Protein AF-A0A915USI4-F1 (afdb_monomer)

Structure (mmCIF, N/CA/C/O backbone):
data_AF-A0A915USI4-F1
#
_entry.id   AF-A0A915USI4-F1
#
loop_
_atom_site.group_PDB
_atom_site.id
_atom_site.type_symbol
_atom_site.label_atom_id
_atom_site.label_alt_id
_atom_site.label_comp_id
_atom_site.label_asym_id
_atom_site.label_entity_id
_atom_site.label_seq_id
_atom_site.pdbx_PDB_ins_code
_atom_site.Cartn_x
_atom_site.Cartn_y
_atom_site.Cartn_z
_atom_site.occupancy
_atom_site.B_iso_or_equiv
_atom_site.auth_seq_id
_atom_site.auth_comp_id
_atom_site.auth_asym_id
_atom_site.auth_atom_id
_atom_site.pdbx_PDB_model_num
ATOM 1 N N . MET A 1 1 ? -15.395 -17.301 7.352 1.00 35.59 1 MET A N 1
ATOM 2 C CA . MET A 1 1 ? -14.531 -17.440 8.546 1.00 35.59 1 MET A CA 1
ATOM 3 C C . MET A 1 1 ? -13.101 -17.282 8.065 1.00 35.59 1 MET A C 1
ATOM 5 O O . MET A 1 1 ? -12.656 -18.116 7.294 1.00 35.59 1 MET A O 1
ATOM 9 N N . ASN A 1 2 ? -12.427 -16.182 8.405 1.00 44.00 2 ASN A N 1
ATOM 10 C CA . ASN A 1 2 ? -11.073 -15.911 7.909 1.00 44.00 2 ASN A CA 1
ATOM 11 C C . ASN A 1 2 ? -10.113 -16.923 8.537 1.00 44.00 2 ASN A C 1
ATOM 13 O O . ASN A 1 2 ? -10.050 -16.977 9.766 1.00 44.00 2 ASN A O 1
ATOM 17 N N . GLY A 1 3 ? -9.411 -17.709 7.714 1.00 51.59 3 GLY A N 1
ATOM 18 C CA . GLY A 1 3 ? -8.396 -18.659 8.168 1.00 51.59 3 GLY A CA 1
ATOM 19 C C . GLY A 1 3 ? -7.475 -17.980 9.174 1.00 51.59 3 GLY A C 1
ATOM 20 O O . GLY A 1 3 ? -6.805 -16.999 8.853 1.00 51.59 3 GLY A O 1
ATOM 21 N N . ALA A 1 4 ? -7.545 -18.418 10.429 1.00 57.31 4 ALA A N 1
ATOM 22 C CA . ALA A 1 4 ? -6.788 -17.806 11.504 1.00 57.31 4 ALA A CA 1
ATOM 23 C C . ALA A 1 4 ? -5.298 -17.983 11.189 1.00 57.31 4 ALA A C 1
ATOM 25 O O . ALA A 1 4 ? -4.829 -19.110 11.052 1.00 57.31 4 ALA A O 1
ATOM 26 N N . GLY A 1 5 ? -4.574 -16.872 11.028 1.00 71.06 5 GLY A N 1
ATOM 27 C CA . GLY A 1 5 ? -3.122 -16.897 10.876 1.00 71.06 5 GLY A CA 1
ATOM 28 C C . GLY A 1 5 ? -2.438 -17.616 12.045 1.00 71.06 5 GLY A C 1
ATOM 29 O O . GLY A 1 5 ? -3.046 -17.886 13.083 1.00 71.06 5 GLY A O 1
ATOM 30 N N . TYR A 1 6 ? -1.153 -17.912 11.902 1.00 85.00 6 TYR A N 1
ATOM 31 C CA . TYR A 1 6 ? -0.381 -18.571 12.952 1.00 85.00 6 TYR A CA 1
ATOM 32 C C . TYR A 1 6 ? -0.158 -17.612 14.119 1.00 85.00 6 TYR A C 1
ATOM 34 O O . TYR A 1 6 ? 0.183 -16.451 13.911 1.00 85.00 6 TYR A O 1
ATOM 42 N N . VAL A 1 7 ? -0.328 -18.073 15.358 1.00 87.75 7 VAL A N 1
ATOM 43 C CA . VAL A 1 7 ? 0.030 -17.255 16.523 1.00 87.75 7 VAL A CA 1
ATOM 44 C C . VAL A 1 7 ? 1.550 -17.226 16.645 1.00 87.75 7 VAL A C 1
ATOM 46 O O . VAL A 1 7 ? 2.176 -18.273 16.786 1.00 87.75 7 VAL A O 1
ATOM 49 N N . VAL A 1 8 ? 2.135 -16.031 16.616 1.00 90.56 8 VAL A N 1
ATOM 50 C CA . VAL A 1 8 ? 3.583 -15.823 16.728 1.00 90.56 8 VAL A CA 1
ATOM 51 C C . VAL A 1 8 ? 3.862 -15.007 17.979 1.00 90.56 8 VAL A C 1
ATOM 53 O O . VAL A 1 8 ? 3.416 -13.868 18.103 1.00 90.56 8 VAL A O 1
ATOM 56 N N . ALA A 1 9 ? 4.591 -15.603 18.923 1.00 89.38 9 ALA A N 1
ATOM 57 C CA . ALA A 1 9 ? 4.992 -14.918 20.148 1.00 89.38 9 ALA A CA 1
ATOM 58 C C . ALA A 1 9 ? 6.207 -14.009 19.919 1.00 89.38 9 ALA A C 1
ATOM 60 O O . ALA A 1 9 ? 6.246 -12.896 20.436 1.00 89.38 9 ALA A O 1
ATOM 61 N N . GLN A 1 10 ? 7.190 -14.486 19.149 1.00 93.62 10 GLN A N 1
ATOM 62 C CA . GLN A 1 10 ? 8.441 -13.781 18.880 1.00 93.62 10 GLN A CA 1
ATOM 63 C C . GLN A 1 10 ? 8.957 -14.090 17.473 1.00 93.62 10 GLN A C 1
ATOM 65 O O . GLN A 1 10 ? 8.699 -15.164 16.930 1.00 93.62 10 GLN A O 1
ATOM 70 N N . VAL A 1 11 ? 9.718 -13.152 16.917 1.00 92.38 11 VAL A N 1
ATOM 71 C CA . VAL A 1 11 ? 10.514 -13.300 15.693 1.00 92.38 11 VAL A CA 1
ATOM 72 C C . VAL A 1 11 ? 11.986 -13.067 16.018 1.00 92.38 11 VAL A C 1
ATOM 74 O O . VAL A 1 11 ? 12.307 -12.260 16.889 1.00 92.38 11 VAL A O 1
ATOM 77 N N . GLY A 1 12 ? 12.895 -13.769 15.346 1.00 93.81 12 GLY A N 1
ATOM 78 C CA . GLY A 1 12 ? 14.326 -13.497 15.484 1.00 93.81 12 GLY A CA 1
ATOM 79 C C . GLY A 1 12 ? 14.686 -12.174 14.809 1.00 93.81 12 GLY A C 1
ATOM 80 O O . GLY A 1 12 ? 14.300 -11.946 13.668 1.00 93.81 12 GLY A O 1
ATOM 81 N N . CYS A 1 13 ? 15.423 -11.303 15.498 1.00 93.44 13 CYS A N 1
ATOM 82 C CA . CYS A 1 13 ? 15.997 -10.110 14.881 1.00 93.44 13 CYS A CA 1
ATOM 83 C C . CYS A 1 13 ? 17.009 -10.518 13.806 1.00 93.44 13 CYS A C 1
ATOM 85 O O . CYS A 1 13 ? 17.962 -11.235 14.111 1.00 93.44 13 CYS A O 1
ATOM 87 N N . ALA A 1 14 ? 16.843 -10.011 12.587 1.00 92.19 14 ALA A N 1
ATOM 88 C CA . ALA A 1 14 ? 17.725 -10.301 11.460 1.00 92.19 14 ALA A CA 1
ATOM 89 C C . ALA A 1 14 ? 19.187 -9.885 11.704 1.00 92.19 14 ALA A C 1
ATOM 91 O O . ALA A 1 14 ? 20.100 -10.507 11.173 1.00 92.19 14 ALA A O 1
ATOM 92 N N . VAL A 1 15 ? 19.416 -8.875 12.551 1.00 91.69 15 VAL A N 1
ATOM 93 C CA . VAL A 1 15 ? 20.759 -8.348 12.836 1.00 91.69 15 VAL A CA 1
ATOM 94 C C . VAL A 1 15 ? 21.471 -9.115 13.955 1.00 91.69 15 VAL A C 1
ATOM 96 O O . VAL A 1 15 ? 22.650 -9.423 13.835 1.00 91.69 15 VAL A O 1
ATOM 99 N N . CYS A 1 16 ? 20.794 -9.399 15.076 1.00 93.00 16 CYS A N 1
ATOM 100 C CA . CYS A 1 16 ? 21.448 -9.947 16.278 1.00 93.00 16 CYS A CA 1
ATOM 101 C C . CYS A 1 16 ? 20.885 -11.288 16.774 1.00 93.00 16 CYS A C 1
ATOM 103 O O . CYS A 1 16 ? 21.317 -11.782 17.818 1.00 93.00 16 CYS A O 1
ATOM 105 N N . GLY A 1 17 ? 19.884 -11.848 16.090 1.00 93.75 17 GLY A N 1
ATOM 106 C CA . GLY A 1 17 ? 19.250 -13.128 16.421 1.00 93.75 17 GLY A CA 1
ATOM 107 C C . GLY A 1 17 ? 18.362 -13.128 17.672 1.00 93.75 17 GLY A C 1
ATOM 108 O O . GLY A 1 17 ? 17.763 -14.150 17.992 1.00 93.75 17 GLY A O 1
ATOM 109 N N . ALA A 1 18 ? 18.246 -12.012 18.400 1.00 94.19 18 ALA A N 1
ATOM 110 C CA . ALA A 1 18 ? 17.426 -11.947 19.610 1.00 94.19 18 ALA A CA 1
ATOM 111 C C . ALA A 1 18 ? 15.925 -12.067 19.294 1.00 94.19 18 ALA A C 1
ATOM 113 O O . ALA A 1 18 ? 15.443 -11.455 18.340 1.00 94.19 18 ALA A O 1
ATOM 114 N N . GLY A 1 19 ? 15.178 -12.791 20.132 1.00 95.38 19 GLY A N 1
ATOM 115 C CA . GLY A 1 19 ? 13.718 -12.859 20.046 1.00 95.38 19 GLY A CA 1
ATOM 116 C C . GLY A 1 19 ? 13.078 -11.495 20.319 1.00 95.38 19 GLY A C 1
ATOM 117 O O . GLY A 1 19 ? 13.288 -10.902 21.377 1.00 95.38 19 GLY A O 1
ATOM 118 N N . CYS A 1 20 ? 12.314 -10.989 19.356 1.00 93.75 20 CYS A N 1
ATOM 119 C CA . CYS A 1 20 ? 11.625 -9.700 19.394 1.00 93.75 20 CYS A CA 1
ATOM 120 C C . CYS A 1 20 ? 10.118 -9.896 19.216 1.00 93.75 20 CYS A C 1
ATOM 122 O O . CYS A 1 20 ? 9.687 -10.824 18.534 1.00 93.75 20 CYS A O 1
ATOM 124 N N . ASP A 1 21 ? 9.306 -8.999 19.778 1.00 92.75 21 ASP A N 1
ATOM 125 C CA . ASP A 1 21 ? 7.892 -8.922 19.394 1.00 92.75 21 ASP A CA 1
ATOM 126 C C . ASP A 1 21 ? 7.821 -8.448 17.925 1.00 92.75 21 ASP A C 1
ATOM 128 O O . ASP A 1 21 ? 8.438 -7.431 17.593 1.00 92.75 21 ASP A O 1
ATOM 132 N N . PRO A 1 22 ? 7.106 -9.150 17.026 1.00 90.88 22 PRO A N 1
ATOM 133 C CA . PRO A 1 22 ? 7.032 -8.790 15.604 1.00 90.88 22 PRO A CA 1
ATOM 134 C C . PRO A 1 22 ? 6.446 -7.397 15.339 1.00 90.88 22 PRO A C 1
ATOM 136 O O . PRO A 1 22 ? 6.677 -6.813 14.284 1.00 90.88 22 PRO A O 1
ATOM 139 N N . LEU A 1 23 ? 5.685 -6.843 16.285 1.00 91.69 23 LEU A N 1
ATOM 140 C CA . LEU A 1 23 ? 5.138 -5.491 16.189 1.00 91.69 23 LEU A CA 1
ATOM 141 C C . LEU A 1 23 ? 6.058 -4.439 16.823 1.00 91.69 23 LEU A C 1
ATOM 143 O O . LEU A 1 23 ? 5.749 -3.253 16.795 1.00 91.69 23 LEU A O 1
ATOM 147 N N . GLN A 1 24 ? 7.206 -4.828 17.372 1.00 89.44 24 GLN A N 1
ATOM 148 C CA . GLN A 1 24 ? 8.160 -3.883 17.934 1.00 89.44 24 GLN A CA 1
ATOM 149 C C . GLN A 1 24 ? 8.917 -3.159 16.819 1.00 89.44 24 GLN A C 1
ATOM 151 O O . GLN A 1 24 ? 9.458 -3.800 15.923 1.00 89.44 24 GLN A O 1
ATOM 156 N N . GLU A 1 25 ? 8.967 -1.828 16.868 1.00 86.19 25 GLU A N 1
ATOM 157 C CA . GLU A 1 25 ? 9.672 -1.004 15.870 1.00 86.19 25 GLU A CA 1
ATOM 158 C C . GLU A 1 25 ? 11.184 -1.281 15.861 1.00 86.19 25 GLU A C 1
ATOM 160 O O . GLU A 1 25 ? 11.805 -1.347 14.809 1.00 86.19 25 GLU A O 1
ATOM 165 N N . ARG A 1 26 ? 11.774 -1.482 17.045 1.00 89.44 26 ARG A N 1
ATOM 166 C CA . ARG A 1 26 ? 13.213 -1.691 17.231 1.00 89.44 26 ARG A CA 1
ATOM 167 C C . ARG A 1 26 ? 13.478 -2.853 18.170 1.00 89.44 26 ARG A C 1
ATOM 169 O O . ARG A 1 26 ? 12.846 -2.951 19.220 1.00 89.44 26 ARG A O 1
ATOM 176 N N . CYS A 1 27 ? 14.463 -3.679 17.846 1.00 91.56 27 CYS A N 1
ATOM 177 C CA . CYS A 1 27 ? 14.939 -4.752 18.703 1.00 91.56 27 CYS A CA 1
ATOM 178 C C . CYS A 1 27 ? 15.343 -4.207 20.082 1.00 91.56 27 CYS A C 1
ATOM 180 O O . CYS A 1 27 ? 16.105 -3.242 20.190 1.00 91.56 27 CYS A O 1
ATOM 182 N N . ALA A 1 28 ? 14.885 -4.854 21.157 1.00 92.62 28 ALA A N 1
ATOM 183 C CA . ALA A 1 28 ? 15.228 -4.449 22.519 1.00 92.62 28 ALA A CA 1
ATOM 184 C C . ALA A 1 28 ? 16.747 -4.480 22.788 1.00 92.62 28 ALA A C 1
ATOM 186 O O . ALA A 1 28 ? 17.238 -3.628 23.535 1.00 92.62 28 ALA A O 1
ATOM 187 N N . ARG A 1 29 ? 17.469 -5.413 22.144 1.00 93.75 29 ARG A N 1
ATOM 188 C CA . ARG A 1 29 ? 18.910 -5.655 22.311 1.00 93.75 29 ARG A CA 1
ATOM 189 C C . ARG A 1 29 ? 19.779 -4.738 21.446 1.00 93.75 29 ARG A C 1
ATOM 191 O O . ARG A 1 29 ? 20.585 -4.006 22.001 1.00 93.75 29 ARG A O 1
ATOM 198 N N . CYS A 1 30 ? 19.624 -4.764 20.118 1.00 92.06 30 CYS A N 1
ATOM 199 C CA . CYS A 1 30 ? 20.501 -4.019 19.197 1.00 92.06 30 CYS A CA 1
ATOM 200 C C . CYS A 1 30 ? 19.919 -2.689 18.691 1.00 92.06 30 CYS A C 1
ATOM 202 O O . CYS A 1 30 ? 20.613 -1.966 17.994 1.00 92.06 30 CYS A O 1
ATOM 204 N N . LYS A 1 31 ? 18.668 -2.347 19.037 1.00 92.56 31 LYS A N 1
ATOM 205 C CA . LYS A 1 31 ? 17.969 -1.103 18.639 1.00 92.56 31 LYS A CA 1
ATOM 206 C C . LYS A 1 31 ? 17.727 -0.907 17.132 1.00 92.56 31 LYS A C 1
ATOM 208 O O . LYS A 1 31 ? 17.153 0.120 16.762 1.00 92.56 31 LYS A O 1
ATOM 213 N N . ASN A 1 32 ? 18.078 -1.896 16.318 1.00 89.06 32 ASN A N 1
ATOM 214 C CA . ASN A 1 32 ? 17.809 -1.972 14.882 1.00 89.06 32 ASN A CA 1
ATOM 215 C C . ASN A 1 32 ? 16.410 -2.528 14.586 1.00 89.06 32 ASN A C 1
ATOM 217 O O . ASN A 1 32 ? 15.788 -3.117 15.476 1.00 89.06 32 ASN A O 1
ATOM 221 N N . ASP A 1 33 ? 15.906 -2.350 13.362 1.00 88.81 33 ASP A N 1
ATOM 222 C CA . ASP A 1 33 ? 14.637 -2.969 12.950 1.00 88.81 33 ASP A CA 1
ATOM 223 C C . ASP A 1 33 ? 14.802 -4.502 12.972 1.00 88.81 33 ASP A C 1
ATOM 225 O O . ASP A 1 33 ? 15.747 -5.029 12.380 1.00 88.81 33 ASP A O 1
ATOM 229 N N . PRO A 1 34 ? 13.924 -5.259 13.660 1.00 90.31 34 PRO A N 1
ATOM 230 C CA . PRO A 1 34 ? 13.954 -6.718 13.629 1.00 90.31 34 PRO A CA 1
ATOM 231 C C . PRO A 1 34 ? 13.967 -7.331 12.222 1.00 90.31 34 PRO A C 1
ATOM 233 O O . PRO A 1 34 ? 14.485 -8.435 12.075 1.00 90.31 34 PRO A O 1
ATOM 236 N N . PHE A 1 35 ? 13.432 -6.632 11.216 1.00 89.62 35 PHE A N 1
ATOM 237 C CA . PHE A 1 35 ? 13.369 -7.083 9.822 1.00 89.62 35 PHE A CA 1
ATOM 238 C C . PHE A 1 35 ? 14.387 -6.391 8.904 1.00 89.62 35 PHE A C 1
ATOM 240 O O . PHE A 1 35 ? 14.282 -6.500 7.681 1.00 89.62 35 PHE A O 1
ATOM 247 N N . GLU A 1 36 ? 15.371 -5.685 9.468 1.00 87.19 36 GLU A N 1
ATOM 248 C CA . GLU A 1 36 ? 16.406 -5.003 8.689 1.00 87.19 36 GLU A CA 1
ATOM 249 C C . GLU A 1 36 ? 17.123 -5.981 7.745 1.00 87.19 36 GLU A C 1
ATOM 251 O O . GLU A 1 36 ? 17.553 -7.059 8.154 1.00 87.19 36 GLU A O 1
ATOM 256 N N . GLY A 1 37 ? 17.201 -5.624 6.462 1.00 83.44 37 GLY A N 1
ATOM 257 C CA . GLY A 1 37 ? 17.803 -6.460 5.418 1.00 83.44 37 GLY A CA 1
ATOM 258 C C . GLY A 1 37 ? 16.954 -7.650 4.948 1.00 83.44 37 GLY A C 1
ATOM 259 O O . GLY A 1 37 ? 17.301 -8.267 3.947 1.00 83.44 37 GLY A O 1
ATOM 260 N N . VAL A 1 38 ? 15.832 -7.964 5.607 1.00 85.94 38 VAL A N 1
ATOM 261 C CA . VAL A 1 38 ? 14.904 -9.027 5.168 1.00 85.94 38 VAL A CA 1
ATOM 262 C C . VAL A 1 38 ? 13.927 -8.505 4.115 1.00 85.94 38 VAL A C 1
ATOM 264 O O . VAL A 1 38 ? 13.552 -9.227 3.190 1.00 85.94 38 VAL A O 1
ATOM 267 N N . GLY A 1 39 ? 13.492 -7.255 4.258 1.00 84.44 39 GLY A N 1
ATOM 268 C CA . GLY A 1 39 ? 12.509 -6.653 3.371 1.00 84.44 39 GLY A CA 1
ATOM 269 C C . GLY A 1 39 ? 12.031 -5.284 3.841 1.00 84.44 39 GLY A C 1
ATOM 270 O O . GLY A 1 39 ? 12.498 -4.766 4.856 1.00 84.44 39 GLY A O 1
ATOM 271 N N . ALA A 1 40 ? 11.085 -4.698 3.108 1.00 87.56 40 ALA A N 1
ATOM 272 C CA . ALA A 1 40 ? 10.490 -3.418 3.473 1.00 87.56 40 ALA A CA 1
ATOM 273 C C . ALA A 1 40 ? 9.382 -3.621 4.511 1.00 87.56 40 ALA A C 1
ATOM 275 O O . ALA A 1 40 ? 8.466 -4.425 4.324 1.00 87.56 40 ALA A O 1
ATOM 276 N N . ARG A 1 41 ? 9.438 -2.873 5.610 1.00 88.38 41 ARG A N 1
ATOM 277 C CA . ARG A 1 41 ? 8.442 -2.934 6.679 1.00 88.38 41 ARG A CA 1
ATOM 278 C C . ARG A 1 41 ? 7.568 -1.686 6.684 1.00 88.38 41 ARG A C 1
ATOM 280 O O . ARG A 1 41 ? 8.060 -0.563 6.678 1.00 88.38 41 ARG A O 1
ATOM 287 N N . MET A 1 42 ? 6.258 -1.891 6.778 1.00 88.19 42 MET A N 1
ATOM 288 C CA . MET A 1 42 ? 5.264 -0.839 6.958 1.00 88.19 42 MET A CA 1
ATOM 289 C C . MET A 1 42 ? 4.507 -1.064 8.263 1.00 88.19 42 MET A C 1
ATOM 291 O O . MET A 1 42 ? 3.799 -2.058 8.439 1.00 88.19 42 MET A O 1
ATOM 295 N N . GLY A 1 43 ? 4.641 -0.111 9.179 1.00 85.44 43 GLY A N 1
ATOM 296 C CA . GLY A 1 43 ? 4.022 -0.169 10.497 1.00 85.44 43 GLY A CA 1
ATOM 297 C C . GLY A 1 43 ? 4.704 -1.131 11.492 1.00 85.44 43 GLY A C 1
ATOM 298 O O . GLY A 1 43 ? 5.731 -1.747 11.197 1.00 85.44 43 GLY A O 1
ATOM 299 N N . PRO A 1 44 ? 4.141 -1.265 12.704 1.00 88.44 44 PRO A N 1
ATOM 300 C CA . PRO A 1 44 ? 2.967 -0.533 13.172 1.00 88.44 44 PRO A CA 1
ATOM 301 C C . PRO A 1 44 ? 3.290 0.939 13.435 1.00 88.44 44 PRO A C 1
ATOM 303 O O . PRO A 1 44 ? 4.452 1.340 13.479 1.00 88.44 44 PRO A O 1
ATOM 306 N N . LEU A 1 45 ? 2.254 1.758 13.612 1.00 85.69 45 LEU A N 1
ATOM 307 C CA . LEU A 1 45 ? 2.429 3.119 14.121 1.00 85.69 45 LEU A CA 1
ATOM 308 C C . LEU A 1 45 ? 3.215 3.095 15.434 1.00 85.69 45 LEU A C 1
ATOM 310 O O . LEU A 1 45 ? 2.841 2.387 16.373 1.00 85.69 45 LEU A O 1
ATOM 314 N N . SER A 1 46 ? 4.244 3.936 15.532 1.00 85.06 46 SER A N 1
ATOM 315 C CA . SER A 1 46 ? 4.921 4.137 16.810 1.00 85.06 46 SER A CA 1
ATOM 316 C C . SER A 1 46 ? 3.945 4.728 17.830 1.00 85.06 46 SER A C 1
ATOM 318 O O . SER A 1 46 ? 3.033 5.482 17.477 1.00 85.06 46 SER A O 1
ATOM 320 N N . GLY A 1 47 ? 4.140 4.438 19.120 1.00 84.88 47 GLY A N 1
ATOM 321 C CA . GLY A 1 47 ? 3.250 4.944 20.175 1.00 84.88 47 GLY A CA 1
ATOM 322 C C . GLY A 1 47 ? 3.108 6.472 20.155 1.00 84.88 47 GLY A C 1
ATOM 323 O O . GLY A 1 47 ? 2.015 6.998 20.348 1.00 84.88 47 GLY A O 1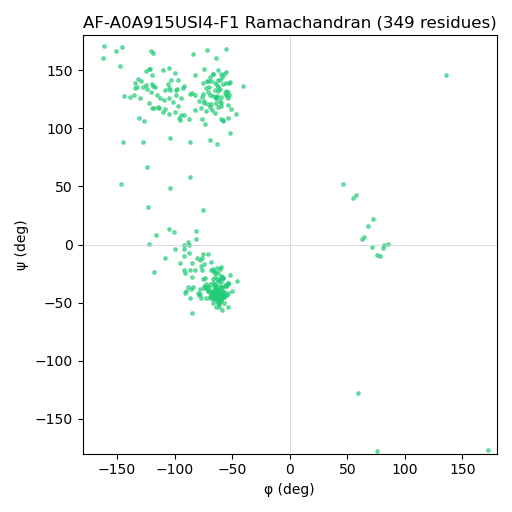
ATOM 324 N N . ARG A 1 48 ? 4.191 7.190 19.818 1.00 84.69 48 ARG A N 1
ATOM 325 C CA . ARG A 1 48 ? 4.181 8.652 19.642 1.00 84.69 48 ARG A CA 1
ATOM 326 C C . ARG A 1 48 ? 3.314 9.081 18.458 1.00 84.69 48 ARG A C 1
ATOM 328 O O . ARG A 1 48 ? 2.502 9.989 18.605 1.00 84.69 48 ARG A O 1
ATOM 335 N N . GLN A 1 49 ? 3.460 8.432 17.301 1.00 83.69 49 GLN A N 1
ATOM 336 C CA . GLN A 1 49 ? 2.646 8.731 16.119 1.00 83.69 49 GLN A CA 1
ATOM 337 C C . GLN A 1 49 ? 1.174 8.377 16.340 1.00 83.69 49 GLN A C 1
ATOM 339 O O . GLN A 1 49 ? 0.309 9.143 15.918 1.00 83.69 49 GLN A O 1
ATOM 344 N N . PHE A 1 50 ? 0.885 7.263 17.019 1.00 88.12 50 PHE A N 1
ATOM 345 C CA . PHE A 1 50 ? -0.472 6.877 17.396 1.00 88.12 50 PHE A CA 1
ATOM 346 C C . PHE A 1 50 ? -1.106 7.924 18.313 1.00 88.12 50 PHE A C 1
ATOM 348 O O . PHE A 1 50 ? -2.158 8.453 17.972 1.00 88.12 50 PHE A O 1
ATOM 355 N N . LEU A 1 51 ? -0.451 8.283 19.424 1.00 87.94 51 LEU A N 1
ATOM 356 C CA . LEU A 1 51 ? -0.963 9.285 20.364 1.00 87.94 51 LEU A CA 1
ATOM 357 C C . LEU A 1 51 ? -1.162 10.646 19.697 1.00 87.94 51 LEU A C 1
ATOM 359 O O . LEU A 1 51 ? -2.194 11.273 19.908 1.00 87.94 51 LEU A O 1
ATOM 363 N N . ARG A 1 52 ? -0.225 11.072 18.844 1.00 84.94 52 ARG A N 1
ATOM 364 C CA . ARG A 1 52 ? -0.363 12.300 18.053 1.00 84.94 52 ARG A CA 1
ATOM 365 C C . ARG A 1 52 ? -1.606 12.238 17.163 1.00 84.94 52 ARG A C 1
ATOM 367 O O . ARG A 1 52 ? -2.474 13.094 17.259 1.00 84.94 52 ARG A O 1
ATOM 374 N N . ASN A 1 53 ? -1.713 11.221 16.312 1.00 82.12 53 ASN A N 1
ATOM 375 C CA . ASN A 1 53 ? -2.791 11.115 15.327 1.00 82.12 53 ASN A CA 1
ATOM 376 C C . ASN A 1 53 ? -4.166 10.882 15.958 1.00 82.12 53 ASN A C 1
ATOM 378 O O . ASN A 1 53 ? -5.164 11.463 15.537 1.00 82.12 53 ASN A O 1
ATOM 382 N N . PHE A 1 54 ? -4.231 10.011 16.957 1.00 87.19 54 PHE A N 1
ATOM 383 C CA . PHE A 1 54 ? -5.462 9.687 17.662 1.00 87.19 54 PHE A CA 1
ATOM 384 C C . PHE A 1 54 ? -5.890 10.844 18.572 1.00 87.19 54 PHE A C 1
ATOM 386 O O . PHE A 1 54 ? -7.041 11.271 18.523 1.00 87.19 54 PHE A O 1
ATOM 393 N N . GLY A 1 55 ? -4.944 11.404 19.332 1.00 86.19 55 GLY A N 1
ATOM 394 C CA . GLY A 1 55 ? -5.166 12.531 20.232 1.00 86.19 55 GLY A CA 1
ATOM 395 C C . GLY A 1 55 ? -5.628 13.787 19.503 1.00 86.19 55 GLY A C 1
ATOM 396 O O . GLY A 1 55 ? -6.631 14.364 19.905 1.00 86.19 55 GLY A O 1
ATOM 397 N N . TRP A 1 56 ? -4.988 14.170 18.390 1.00 82.12 56 TRP A N 1
ATOM 398 C CA . TRP A 1 56 ? -5.425 15.339 17.613 1.00 82.12 56 TRP A CA 1
ATOM 399 C C . TRP A 1 56 ? -6.821 15.167 17.026 1.00 82.12 56 TRP A C 1
ATOM 401 O O . TRP A 1 56 ? -7.626 16.092 17.089 1.00 82.12 56 TRP A O 1
ATOM 411 N N . ARG A 1 57 ? -7.155 13.977 16.513 1.00 82.62 57 ARG A N 1
ATOM 412 C CA . ARG A 1 57 ? -8.510 13.719 16.007 1.00 82.62 57 ARG A CA 1
ATOM 413 C C . ARG A 1 57 ? -9.560 13.811 17.109 1.00 82.62 57 ARG A C 1
ATOM 415 O O . ARG A 1 57 ? -10.614 14.391 16.874 1.00 82.62 57 ARG A O 1
ATOM 422 N N . LEU A 1 58 ? -9.263 13.318 18.312 1.00 85.50 58 LEU A N 1
ATOM 423 C CA . LEU A 1 58 ? -10.143 13.506 19.467 1.00 85.50 58 LEU A CA 1
ATOM 424 C C . LEU A 1 58 ? -10.231 14.971 19.898 1.00 85.50 58 LEU A C 1
ATOM 426 O O . LEU A 1 58 ? -11.325 15.446 20.178 1.00 85.50 58 LEU A O 1
ATOM 430 N N . LEU A 1 59 ? -9.116 15.698 19.911 1.00 83.94 59 LEU A N 1
ATOM 431 C CA . LEU A 1 59 ? -9.082 17.111 20.282 1.00 83.94 59 LEU A CA 1
ATOM 432 C C . LEU A 1 59 ? -9.855 17.987 19.291 1.00 83.94 59 LEU A C 1
ATOM 434 O O . LEU A 1 59 ? -10.404 18.997 19.701 1.00 83.94 59 LEU A O 1
ATOM 438 N N . ILE A 1 60 ? -9.960 17.594 18.021 1.00 78.00 60 ILE A N 1
ATOM 439 C CA . ILE A 1 60 ? -10.828 18.255 17.033 1.00 78.00 60 ILE A CA 1
ATOM 440 C C . ILE A 1 60 ? -12.290 17.814 17.207 1.00 78.00 60 ILE A C 1
ATOM 442 O O . ILE A 1 60 ? -13.203 18.639 17.171 1.00 78.00 60 ILE A O 1
ATOM 446 N N . ALA A 1 61 ? -12.533 16.515 17.409 1.00 78.50 61 ALA A N 1
ATOM 447 C CA . ALA A 1 61 ? -13.882 15.961 17.482 1.00 78.50 61 ALA A CA 1
ATOM 448 C C . ALA A 1 61 ? -14.634 16.359 18.762 1.00 78.50 61 ALA A C 1
ATOM 450 O O . ALA A 1 61 ? -15.825 16.653 18.700 1.00 78.50 61 ALA A O 1
ATOM 451 N N . LEU A 1 62 ? -13.965 16.380 19.918 1.00 82.00 62 LEU A N 1
ATOM 452 C CA . LEU A 1 62 ? -14.597 16.629 21.216 1.00 82.00 62 LEU A CA 1
ATOM 453 C C . LEU A 1 62 ? -15.151 18.055 21.360 1.00 82.00 62 LEU A C 1
ATOM 455 O O . LEU A 1 62 ? -16.286 18.167 21.806 1.00 82.00 62 LEU A O 1
ATOM 459 N N . PRO A 1 63 ? -14.455 19.138 20.963 1.00 80.44 63 PRO A N 1
ATOM 460 C CA . PRO A 1 63 ? -15.028 20.481 20.962 1.00 80.44 63 PRO A CA 1
ATOM 461 C C . PRO A 1 63 ? -16.151 20.642 19.946 1.00 80.44 63 PRO A C 1
ATOM 463 O O . PRO A 1 63 ? -17.090 21.376 20.218 1.00 80.44 63 PRO A O 1
ATOM 466 N N . PHE A 1 64 ? -16.091 19.958 18.798 1.00 76.06 64 PHE A N 1
ATOM 467 C CA . PHE A 1 64 ? -17.180 19.981 17.820 1.00 76.06 64 PHE A CA 1
ATOM 468 C C . PHE A 1 64 ? -18.440 19.300 18.370 1.00 76.06 64 PHE A C 1
ATOM 470 O O . PHE A 1 64 ? -19.527 19.867 18.313 1.00 76.06 64 PHE A O 1
ATOM 477 N N . LEU A 1 65 ? -18.286 18.116 18.970 1.00 79.62 65 LEU A N 1
ATOM 478 C CA . LEU A 1 65 ? -19.356 17.420 19.686 1.00 79.62 65 LEU A CA 1
ATOM 479 C C . LEU A 1 65 ? -19.857 18.252 20.869 1.00 79.62 65 LEU A C 1
ATOM 481 O O . LEU A 1 65 ? -21.058 18.409 21.045 1.00 79.62 65 LEU A O 1
ATOM 485 N N . GLY A 1 66 ? -18.938 18.832 21.639 1.00 80.06 66 GLY A N 1
ATOM 486 C CA . GLY A 1 66 ? -19.233 19.774 22.707 1.00 80.06 66 GLY A CA 1
ATOM 487 C C . GLY A 1 66 ? -20.086 20.920 22.185 1.00 80.06 66 GLY A C 1
ATOM 488 O O . GLY A 1 66 ? -21.181 21.109 22.666 1.00 80.06 66 GLY A O 1
ATOM 489 N N . TRP A 1 67 ? -19.677 21.620 21.133 1.00 78.50 67 TRP A N 1
ATOM 490 C CA . TRP A 1 67 ? -20.464 22.693 20.523 1.00 78.50 67 TRP A CA 1
ATOM 491 C C . TRP A 1 67 ? -21.846 22.236 20.029 1.00 78.50 67 TRP A C 1
ATOM 493 O O . TRP A 1 67 ? -22.812 22.983 20.171 1.00 78.50 67 TRP A O 1
ATOM 503 N N . LEU A 1 68 ? -21.952 21.019 19.482 1.00 72.12 68 LEU A N 1
ATOM 504 C CA . LEU A 1 68 ? -23.211 20.454 18.986 1.00 72.12 68 LEU A CA 1
ATOM 505 C C . LEU A 1 68 ? -24.188 20.099 20.124 1.00 72.12 68 LEU A C 1
ATOM 507 O O . LEU A 1 68 ? -25.397 20.254 19.965 1.00 72.12 68 LEU A O 1
ATOM 511 N N . PHE A 1 69 ? -23.672 19.611 21.257 1.00 73.62 69 PHE A N 1
ATOM 512 C CA . PHE A 1 69 ? -24.465 19.071 22.370 1.00 73.62 69 PHE A CA 1
ATOM 513 C C . PHE A 1 69 ? -24.487 19.960 23.626 1.00 73.62 69 PHE A C 1
ATOM 515 O O . PHE A 1 69 ? -25.285 19.714 24.530 1.00 73.62 69 PHE A O 1
ATOM 522 N N . TRP A 1 70 ? -23.640 20.988 23.709 1.00 74.81 70 TRP A N 1
ATOM 523 C CA . TRP A 1 70 ? -23.580 21.925 24.829 1.00 74.81 70 TRP A CA 1
ATOM 524 C C . TRP A 1 70 ? -24.793 22.846 24.753 1.00 74.81 70 TRP A C 1
ATOM 526 O O . TRP A 1 70 ? -24.894 23.735 23.906 1.00 74.81 70 TRP A O 1
ATOM 536 N N . GLN A 1 71 ? -25.748 22.552 25.629 1.00 54.69 71 GLN A N 1
ATOM 537 C CA . GLN A 1 71 ? -27.070 23.152 25.710 1.00 54.69 71 GLN A CA 1
ATOM 538 C C . GLN A 1 71 ? -27.009 24.654 26.026 1.00 54.69 71 GLN A C 1
ATOM 540 O O . GLN A 1 71 ? -27.170 25.073 27.167 1.00 54.69 71 GLN A O 1
ATOM 545 N N . GLU A 1 72 ? -26.879 25.489 25.000 1.00 58.97 72 GLU A N 1
ATOM 546 C CA . GLU A 1 72 ? -27.559 26.783 24.992 1.00 58.97 72 GLU A CA 1
ATOM 547 C C . GLU A 1 72 ? -28.876 26.598 24.232 1.00 58.97 72 GLU A C 1
ATOM 549 O O . GLU A 1 72 ? -28.893 26.445 23.008 1.00 58.97 72 GLU A O 1
ATOM 554 N N . SER A 1 73 ? -29.992 26.599 24.964 1.00 57.50 73 SER A N 1
ATOM 555 C CA . SER A 1 73 ? -31.365 26.435 24.454 1.00 57.50 73 SER A CA 1
ATOM 556 C C . SER A 1 73 ? -31.677 27.287 23.210 1.00 57.50 73 SER A C 1
ATOM 558 O O . SER A 1 73 ? -32.402 26.842 22.321 1.00 57.50 73 SER A O 1
ATOM 560 N N . GLY A 1 74 ? -31.051 28.462 23.079 1.00 61.44 74 GLY A N 1
ATOM 561 C CA . GLY A 1 74 ? -31.224 29.371 21.940 1.00 61.44 74 GLY A CA 1
ATOM 562 C C . GLY A 1 74 ? -30.518 28.983 20.627 1.00 61.44 74 GLY A C 1
ATOM 563 O O . GLY A 1 74 ? -30.787 29.608 19.598 1.00 61.44 74 GLY A O 1
ATOM 564 N N . ARG A 1 75 ? -29.607 27.996 20.605 1.00 62.69 75 ARG A N 1
ATOM 565 C CA . ARG A 1 75 ? -28.988 27.502 19.349 1.00 62.69 75 ARG A CA 1
ATOM 566 C C . ARG A 1 75 ? -29.783 26.363 18.725 1.00 62.69 75 ARG A C 1
ATOM 568 O O . ARG A 1 75 ? -29.972 26.354 17.513 1.00 62.69 75 ARG A O 1
ATOM 575 N N . LEU A 1 76 ? -30.294 25.451 19.551 1.00 61.22 76 LEU A N 1
ATOM 576 C CA . LEU A 1 76 ? -31.190 24.382 19.103 1.00 61.22 76 LEU A CA 1
ATOM 577 C C . LEU A 1 76 ? -32.530 24.939 18.607 1.00 61.22 76 LEU A C 1
ATOM 579 O O . LEU A 1 76 ? -33.042 24.440 17.613 1.00 61.22 76 LEU A O 1
ATOM 583 N N . GLN A 1 77 ? -33.047 26.014 19.219 1.00 64.81 77 GLN A N 1
ATOM 584 C CA . GLN A 1 77 ? -34.215 26.730 18.689 1.00 64.81 77 GLN A CA 1
ATOM 585 C C . GLN A 1 77 ? -33.959 27.300 17.289 1.00 64.81 77 GLN A C 1
ATOM 587 O O . GLN A 1 77 ? -34.719 27.003 16.379 1.00 64.81 77 GLN A O 1
ATOM 592 N N . ARG A 1 78 ? -32.833 27.997 17.073 1.00 67.44 78 ARG A N 1
ATOM 593 C CA . ARG A 1 78 ? -32.466 28.528 15.744 1.00 67.44 78 ARG A CA 1
ATOM 594 C C . ARG A 1 78 ? -32.259 27.448 14.680 1.00 67.44 78 ARG A C 1
ATOM 596 O O . ARG A 1 78 ? -32.506 27.688 13.504 1.00 67.44 78 ARG A O 1
ATOM 603 N N . LEU A 1 79 ? -31.797 26.263 15.076 1.00 66.25 79 LEU A N 1
ATOM 604 C CA . LEU A 1 79 ? -31.746 25.087 14.202 1.00 66.25 79 LEU A CA 1
ATOM 605 C C . LEU A 1 79 ? -33.147 24.521 13.924 1.00 66.25 79 LEU A C 1
ATOM 607 O O . LEU A 1 79 ? -33.408 24.093 12.805 1.00 66.25 79 LEU A O 1
ATOM 611 N N . GLY A 1 80 ? -34.041 24.559 14.914 1.00 65.75 80 GLY A N 1
ATOM 612 C CA . GLY A 1 80 ? -35.459 24.211 14.786 1.00 65.75 80 GLY A CA 1
ATOM 613 C C . GLY A 1 80 ? -36.261 25.168 13.896 1.00 65.75 80 GLY A C 1
ATOM 614 O O . GLY A 1 80 ? -37.261 24.752 13.318 1.00 65.75 80 GLY A O 1
ATOM 615 N N . ASP A 1 81 ? -35.786 26.404 13.722 1.00 79.44 81 ASP A N 1
ATOM 616 C CA . ASP A 1 81 ? -36.380 27.407 12.828 1.00 79.44 81 ASP A CA 1
ATOM 617 C C . ASP A 1 81 ? -35.989 27.208 11.349 1.00 79.44 81 ASP A C 1
ATOM 619 O O . ASP A 1 81 ? -36.571 27.827 10.455 1.00 79.44 81 ASP A O 1
ATOM 623 N N . LEU A 1 82 ? -35.006 26.346 11.054 1.00 81.62 82 LEU A N 1
ATOM 624 C CA . LEU A 1 82 ? -34.670 25.997 9.674 1.00 81.62 82 LEU A CA 1
ATOM 625 C C . LEU A 1 82 ? -35.820 25.211 9.028 1.00 81.62 82 LEU A C 1
ATOM 627 O O . LEU A 1 82 ? -36.451 24.389 9.693 1.00 81.62 82 LEU A O 1
ATOM 631 N N . PRO A 1 83 ? -36.060 25.367 7.715 1.00 86.50 83 PRO A N 1
ATOM 632 C CA . PRO A 1 83 ? -37.028 24.530 7.023 1.00 86.50 83 PRO A CA 1
ATOM 633 C C . PRO A 1 83 ? -36.633 23.050 7.139 1.00 86.50 83 PRO A C 1
ATOM 635 O O . PRO A 1 83 ? -35.450 22.709 7.098 1.00 86.50 83 PRO A O 1
ATOM 638 N N . GLY A 1 84 ? -37.619 22.154 7.263 1.00 84.50 84 GLY A N 1
ATOM 639 C CA . GLY A 1 84 ? -37.381 20.742 7.604 1.00 84.50 84 GLY A CA 1
ATOM 640 C C . GLY A 1 84 ? -36.380 20.018 6.692 1.00 84.50 84 GLY A C 1
ATOM 641 O O . GLY A 1 84 ? -35.590 19.207 7.166 1.00 84.50 84 GLY A O 1
ATOM 642 N N . TRP A 1 85 ? -36.320 20.362 5.401 1.00 86.12 85 TRP A N 1
ATOM 643 C CA . TRP A 1 85 ? -35.321 19.805 4.478 1.00 86.12 85 TRP A CA 1
ATOM 644 C C . TRP A 1 85 ? -33.881 20.212 4.837 1.00 86.12 85 TRP A C 1
ATOM 646 O O . TRP A 1 85 ? -32.963 19.407 4.686 1.00 86.12 85 TRP A O 1
ATOM 656 N N . ALA A 1 86 ? -33.672 21.430 5.346 1.00 79.81 86 ALA A N 1
ATOM 657 C CA . ALA A 1 86 ? -32.363 21.928 5.757 1.00 79.81 86 ALA A CA 1
ATOM 658 C C . ALA A 1 86 ? -31.917 21.286 7.077 1.00 79.81 86 ALA A C 1
ATOM 660 O O . ALA A 1 86 ? -30.743 20.953 7.227 1.00 79.81 86 ALA A O 1
ATOM 661 N N . GLN A 1 87 ? -32.855 21.028 7.995 1.00 79.44 87 GLN A N 1
ATOM 662 C CA . GLN A 1 87 ? -32.585 20.258 9.213 1.00 79.44 87 GLN A CA 1
ATOM 663 C C . GLN A 1 87 ? -32.152 18.826 8.884 1.00 79.44 87 GLN A C 1
ATOM 665 O O . GLN A 1 87 ? -31.143 18.350 9.403 1.00 79.44 87 GLN A O 1
ATOM 670 N N . VAL A 1 88 ? -32.873 18.157 7.976 1.00 82.38 88 VAL A N 1
ATOM 671 C CA . VAL A 1 88 ? -32.523 16.808 7.504 1.00 82.38 88 VAL A CA 1
ATOM 672 C C . VAL A 1 88 ? -31.155 16.812 6.818 1.00 82.38 88 VAL A C 1
ATOM 674 O O . VAL A 1 88 ? -30.320 15.959 7.118 1.00 82.38 88 VAL A O 1
ATOM 677 N N . GLY A 1 89 ? -30.891 17.790 5.945 1.00 80.38 89 GLY A N 1
ATOM 678 C CA . GLY A 1 89 ? -29.605 17.931 5.260 1.00 80.38 89 GLY A CA 1
ATOM 679 C C . GLY A 1 89 ? -28.436 18.134 6.227 1.00 80.38 89 GLY A C 1
ATOM 680 O O . GLY A 1 89 ? -27.425 17.437 6.133 1.00 80.38 89 GLY A O 1
ATOM 681 N N . LEU A 1 90 ? -28.582 19.035 7.200 1.00 80.56 90 LEU A N 1
ATOM 682 C CA . LEU A 1 90 ? -27.559 19.278 8.215 1.00 80.56 90 LEU A CA 1
ATOM 683 C C . LEU A 1 90 ? -27.348 18.057 9.119 1.00 80.56 90 LEU A C 1
ATOM 685 O O . LEU A 1 90 ? -26.206 17.684 9.386 1.00 80.56 90 LEU A O 1
ATOM 689 N N . GLY A 1 91 ? -28.429 17.402 9.549 1.00 80.06 91 GLY A N 1
ATOM 690 C CA . GLY A 1 91 ? -28.360 16.171 10.334 1.00 80.06 91 GLY A CA 1
ATOM 691 C C . GLY A 1 91 ? -27.607 15.060 9.598 1.00 80.06 91 GLY A C 1
ATOM 692 O O . GLY A 1 91 ? -26.729 14.420 10.178 1.00 80.06 91 GLY A O 1
ATOM 693 N N . ALA A 1 92 ? -27.876 14.883 8.301 1.00 78.69 92 ALA A N 1
ATOM 694 C CA . ALA A 1 92 ? -27.156 13.931 7.460 1.00 78.69 92 ALA A CA 1
ATOM 695 C C . ALA A 1 92 ? -25.661 14.275 7.347 1.00 78.69 92 ALA A C 1
ATOM 697 O O . ALA A 1 92 ? -24.820 13.388 7.494 1.00 78.69 92 ALA A O 1
ATOM 698 N N . LEU A 1 93 ? -25.311 15.551 7.150 1.00 79.44 93 LEU A N 1
ATOM 699 C CA . LEU A 1 93 ? -23.914 15.996 7.086 1.00 79.44 93 LEU A CA 1
ATOM 700 C C . LEU A 1 93 ? -23.159 15.729 8.393 1.00 79.44 93 LEU A C 1
ATOM 702 O O . LEU A 1 93 ? -22.046 15.204 8.358 1.00 79.44 93 LEU A O 1
ATOM 706 N N . VAL A 1 94 ? -23.767 16.034 9.543 1.00 80.31 94 VAL A N 1
ATOM 707 C CA . VAL A 1 94 ? -23.174 15.756 10.860 1.00 80.31 94 VAL A CA 1
ATOM 708 C C . VAL A 1 94 ? -22.994 14.251 11.063 1.00 80.31 94 VAL A C 1
ATOM 710 O O . VAL A 1 94 ? -21.917 13.817 11.470 1.00 80.31 94 VAL A O 1
ATOM 713 N N . ALA A 1 95 ? -24.000 13.438 10.728 1.00 79.88 95 ALA A N 1
ATOM 714 C CA . ALA A 1 95 ? -23.906 11.982 10.831 1.00 79.88 95 ALA A CA 1
ATOM 715 C C . ALA A 1 95 ? -22.770 11.416 9.962 1.00 79.88 95 ALA A C 1
ATOM 717 O O . ALA A 1 95 ? -21.972 10.605 10.437 1.00 79.88 95 ALA A O 1
ATOM 718 N N . VAL A 1 96 ? -22.642 11.883 8.715 1.00 78.00 96 VAL A N 1
ATOM 719 C CA . VAL A 1 96 ? -21.545 11.498 7.814 1.00 78.00 96 VAL A CA 1
ATOM 720 C C . VAL A 1 96 ? -20.193 11.923 8.388 1.00 78.00 96 VAL A C 1
ATOM 722 O O . VAL A 1 96 ? -19.271 11.109 8.417 1.00 78.00 96 VAL A O 1
ATOM 725 N N . ALA A 1 97 ? -20.065 13.149 8.901 1.00 75.44 97 ALA A N 1
ATOM 726 C CA . ALA A 1 97 ? -18.823 13.634 9.500 1.00 75.44 97 ALA A CA 1
ATOM 727 C C . ALA A 1 97 ? -18.392 12.788 10.711 1.00 75.44 97 ALA A C 1
ATOM 729 O O . ALA A 1 97 ? -17.221 12.419 10.822 1.00 75.44 97 ALA A O 1
ATOM 730 N N . LEU A 1 98 ? -19.332 12.418 11.588 1.00 80.62 98 LEU A N 1
ATOM 731 C CA . LEU A 1 98 ? -19.062 11.553 12.739 1.00 80.62 98 LEU A CA 1
ATOM 732 C C . LEU A 1 98 ? -18.677 10.130 12.323 1.00 80.62 98 LEU A C 1
ATOM 734 O O . LEU A 1 98 ? -17.739 9.567 12.888 1.00 80.62 98 LEU A O 1
ATOM 738 N N . LEU A 1 99 ? -19.345 9.563 11.314 1.00 82.75 99 LEU A N 1
ATOM 739 C CA . LEU A 1 99 ? -18.995 8.252 10.760 1.00 82.75 99 LEU A CA 1
ATOM 740 C C . LEU A 1 99 ? -17.589 8.255 10.153 1.00 82.75 99 LEU A C 1
ATOM 742 O O . LEU A 1 99 ? -16.799 7.353 10.433 1.00 82.75 99 LEU A O 1
ATOM 746 N N . VAL A 1 100 ? -17.255 9.280 9.366 1.00 79.94 100 VAL A N 1
ATOM 747 C CA . VAL A 1 100 ? -15.919 9.457 8.782 1.00 79.94 100 VAL A CA 1
ATOM 748 C C . VAL A 1 100 ? -14.873 9.594 9.890 1.00 79.94 100 VAL A C 1
ATOM 750 O O . VAL A 1 100 ? -13.873 8.876 9.879 1.00 79.94 100 VAL A O 1
ATOM 753 N N . MET A 1 101 ? -15.117 10.435 10.899 1.00 82.00 101 MET A N 1
ATOM 754 C CA . MET A 1 101 ? -14.208 10.604 12.037 1.00 82.00 101 MET A CA 1
ATOM 755 C C . MET A 1 101 ? -13.997 9.293 12.810 1.00 82.00 101 MET A C 1
ATOM 757 O O . MET A 1 101 ? -12.856 8.896 13.062 1.00 82.00 101 MET A O 1
ATOM 761 N N . GLY A 1 102 ? -15.079 8.583 13.139 1.00 84.81 102 GLY A N 1
ATOM 762 C CA . GLY A 1 102 ? -15.022 7.281 13.805 1.00 84.81 102 GLY A CA 1
ATOM 763 C C . GLY A 1 102 ? -14.244 6.249 12.988 1.00 84.81 102 GLY A C 1
ATOM 764 O O . GLY A 1 102 ? -13.411 5.522 13.532 1.00 84.81 102 GLY A O 1
ATOM 765 N N . TYR A 1 103 ? -14.434 6.239 11.668 1.00 84.81 103 TYR A N 1
ATOM 766 C CA . TYR A 1 103 ? -13.683 5.386 10.752 1.00 84.81 103 TYR A CA 1
ATOM 767 C C . TYR A 1 103 ? -12.181 5.716 10.737 1.00 84.81 103 TYR A C 1
ATOM 769 O O . TYR A 1 103 ? -11.356 4.805 10.816 1.00 84.81 103 TYR A O 1
ATOM 777 N N . HIS A 1 104 ? -11.794 6.996 10.722 1.00 84.50 104 HIS A N 1
ATOM 778 C CA . HIS A 1 104 ? -10.384 7.403 10.798 1.00 84.50 104 HIS A CA 1
ATOM 779 C C . HIS A 1 104 ? -9.726 7.034 12.134 1.00 84.50 104 HIS A C 1
ATOM 781 O O . HIS A 1 104 ? -8.576 6.579 12.152 1.00 84.50 104 HIS A O 1
ATOM 787 N N . LEU A 1 105 ? -10.439 7.198 13.254 1.00 88.56 105 LEU A N 1
ATOM 788 C CA . LEU A 1 105 ? -9.973 6.756 14.573 1.00 88.56 105 LEU A CA 1
ATOM 789 C C . LEU A 1 105 ? -9.772 5.237 14.598 1.00 88.56 105 LEU A C 1
ATOM 791 O O . LEU A 1 105 ? -8.721 4.763 15.032 1.00 88.56 105 LEU A O 1
ATOM 795 N N . TRP A 1 106 ? -10.732 4.483 14.058 1.00 90.75 106 TRP A N 1
ATOM 796 C CA . TRP A 1 106 ? -10.643 3.030 13.939 1.00 90.75 106 TRP A CA 1
ATOM 797 C C . TRP A 1 106 ? -9.465 2.581 13.067 1.00 90.75 106 TRP A C 1
ATOM 799 O O . TRP A 1 106 ? -8.706 1.701 13.475 1.00 90.75 106 TRP A O 1
ATOM 809 N N . LEU A 1 107 ? -9.250 3.201 11.902 1.00 88.38 107 LEU A N 1
ATOM 810 C CA . LEU A 1 107 ? -8.101 2.887 11.049 1.00 88.38 107 LEU A CA 1
ATOM 811 C C . LEU A 1 107 ? -6.769 3.221 11.731 1.00 88.38 107 LEU A C 1
ATOM 813 O O . LEU A 1 107 ? -5.821 2.450 11.622 1.00 88.38 107 LEU A O 1
ATOM 817 N N . THR A 1 108 ? -6.700 4.321 12.482 1.00 89.69 108 THR A N 1
ATOM 818 C CA . THR A 1 108 ? -5.491 4.699 13.236 1.00 89.69 108 THR A CA 1
ATOM 819 C C . THR A 1 108 ? -5.183 3.704 14.338 1.00 89.69 108 THR A C 1
ATOM 821 O O . THR A 1 108 ? -4.039 3.287 14.504 1.00 89.69 108 THR A O 1
ATOM 824 N N . TRP A 1 109 ? -6.216 3.267 15.054 1.00 91.88 109 TRP A N 1
ATOM 825 C CA . TRP A 1 109 ? -6.091 2.181 16.012 1.00 91.88 109 TRP A CA 1
ATOM 826 C C . TRP A 1 109 ? -5.614 0.894 15.332 1.00 91.88 109 TRP A C 1
ATOM 828 O O . TRP A 1 109 ? -4.659 0.280 15.804 1.00 91.88 109 TRP A O 1
ATOM 838 N N . ARG A 1 110 ? -6.180 0.516 1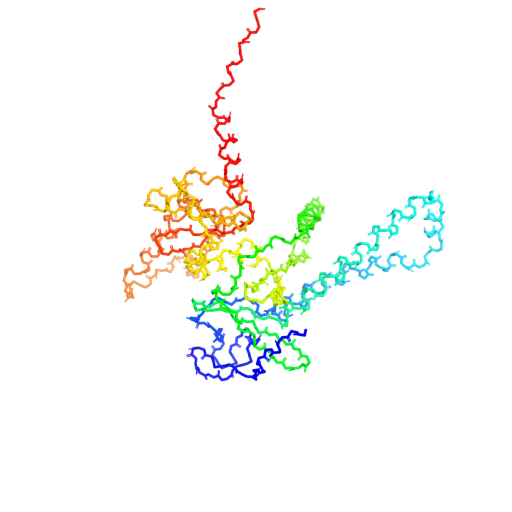4.178 1.00 91.25 110 ARG A N 1
ATOM 839 C CA . ARG A 1 110 ? -5.728 -0.668 13.427 1.00 91.25 110 ARG A CA 1
ATOM 840 C C . ARG A 1 110 ? -4.279 -0.566 12.964 1.00 91.25 110 ARG A C 1
ATOM 842 O O . ARG A 1 110 ? -3.557 -1.548 13.094 1.00 91.25 110 ARG A O 1
ATOM 849 N N . ALA A 1 111 ? -3.846 0.590 12.471 1.00 89.75 111 ALA A N 1
ATOM 850 C CA . ALA A 1 111 ? -2.476 0.813 12.011 1.00 89.75 111 ALA A CA 1
ATOM 851 C C . ALA A 1 111 ? -1.437 0.712 13.147 1.00 89.75 111 ALA A C 1
ATOM 853 O O . ALA A 1 111 ? -0.281 0.383 12.900 1.00 89.75 111 ALA A O 1
ATOM 854 N N . ALA A 1 112 ? -1.832 0.926 14.406 1.00 90.25 112 ALA A N 1
ATOM 855 C CA . ALA A 1 112 ? -0.976 0.669 15.571 1.00 90.25 112 ALA A CA 1
ATOM 856 C C . ALA A 1 112 ? -0.877 -0.822 15.949 1.00 90.25 112 ALA A C 1
ATOM 858 O O . ALA A 1 112 ? -0.014 -1.211 16.730 1.00 90.25 112 ALA A O 1
ATOM 859 N N . HIS A 1 113 ? -1.749 -1.667 15.397 1.00 91.69 113 HIS A N 1
ATOM 860 C CA . HIS A 1 113 ? -1.851 -3.092 15.728 1.00 91.69 113 HIS A CA 1
ATOM 861 C C . HIS A 1 113 ? -1.520 -4.004 14.543 1.00 91.69 113 HIS A C 1
ATOM 863 O O . HIS A 1 113 ? -1.746 -5.214 14.628 1.00 91.69 113 HIS A O 1
ATOM 869 N N . VAL A 1 114 ? -1.024 -3.442 13.441 1.00 91.38 114 VAL A N 1
ATOM 870 C CA . VAL A 1 114 ? -0.722 -4.158 12.203 1.00 91.38 114 VAL A CA 1
ATOM 871 C C . VAL A 1 114 ? 0.668 -3.770 11.714 1.00 91.38 114 VAL A C 1
ATOM 873 O O . VAL A 1 114 ? 0.996 -2.589 11.688 1.00 91.38 114 VAL A O 1
ATOM 876 N N . ALA A 1 115 ? 1.454 -4.755 11.289 1.00 91.25 115 ALA A N 1
ATOM 877 C CA . ALA A 1 115 ? 2.680 -4.546 10.531 1.00 91.25 115 ALA A CA 1
ATOM 878 C C . ALA A 1 115 ? 2.645 -5.397 9.264 1.00 91.25 115 ALA A C 1
ATOM 880 O O . ALA A 1 115 ? 2.272 -6.570 9.307 1.00 91.25 115 ALA A O 1
ATOM 881 N N . LEU A 1 116 ? 3.033 -4.800 8.146 1.00 92.19 116 LEU A N 1
ATOM 882 C CA . LEU A 1 116 ? 3.189 -5.466 6.864 1.00 92.19 116 LEU A CA 1
ATOM 883 C C . LEU A 1 116 ? 4.683 -5.539 6.550 1.00 92.19 116 LEU A C 1
ATOM 885 O O . LEU A 1 116 ? 5.352 -4.511 6.535 1.00 92.19 116 LEU A O 1
ATOM 889 N N . VAL A 1 117 ? 5.201 -6.737 6.312 1.00 92.88 117 VAL A N 1
ATOM 890 C CA . VAL A 1 117 ? 6.595 -6.952 5.908 1.00 92.88 117 VAL A CA 1
ATOM 891 C C . VAL A 1 117 ? 6.591 -7.514 4.496 1.00 92.88 117 VAL A C 1
ATOM 893 O O . VAL A 1 117 ? 6.026 -8.579 4.254 1.00 92.88 117 VAL A O 1
ATOM 896 N N . LEU A 1 118 ? 7.188 -6.781 3.566 1.00 92.81 118 LEU A N 1
ATOM 897 C CA . LEU A 1 118 ? 7.301 -7.131 2.157 1.00 92.81 118 LEU A CA 1
ATOM 898 C C . LEU A 1 118 ? 8.664 -7.762 1.920 1.00 92.81 118 LEU A C 1
ATOM 900 O O . LEU A 1 118 ? 9.681 -7.116 2.148 1.00 92.81 118 LEU A O 1
ATOM 904 N N . THR A 1 119 ? 8.690 -9.013 1.473 1.00 92.69 119 THR A N 1
ATOM 905 C CA . THR A 1 119 ? 9.933 -9.705 1.113 1.00 92.69 119 THR A CA 1
ATOM 906 C C . THR A 1 119 ? 9.909 -10.092 -0.363 1.00 92.69 119 THR A C 1
ATOM 908 O O . THR A 1 119 ? 8.831 -10.113 -0.963 1.00 92.69 119 THR A O 1
ATOM 911 N N . PRO A 1 120 ? 11.056 -10.448 -0.969 1.00 89.81 120 PRO A N 1
ATOM 912 C CA . PRO A 1 120 ? 11.086 -10.901 -2.360 1.00 89.81 120 PRO A CA 1
ATOM 913 C C . PRO A 1 120 ? 10.205 -12.126 -2.642 1.00 89.81 120 PRO A C 1
ATOM 915 O O . PRO A 1 120 ? 9.713 -12.275 -3.751 1.00 89.81 120 PRO A O 1
ATOM 918 N N . ALA A 1 121 ? 9.983 -12.999 -1.652 1.00 89.25 121 ALA A N 1
ATOM 919 C CA . ALA A 1 121 ? 9.222 -14.237 -1.842 1.00 89.25 121 ALA A CA 1
ATOM 920 C C . ALA A 1 121 ? 7.717 -14.076 -1.570 1.00 89.25 121 ALA A C 1
ATOM 922 O O . ALA A 1 121 ? 6.882 -14.632 -2.286 1.00 89.25 121 ALA A O 1
ATOM 923 N N . GLU A 1 122 ? 7.359 -13.343 -0.517 1.00 93.19 122 GLU A N 1
ATOM 924 C CA . GLU A 1 122 ? 5.973 -13.157 -0.083 1.00 93.19 122 GLU A CA 1
ATOM 925 C C . GLU A 1 122 ? 5.823 -11.933 0.830 1.00 93.19 122 GLU A C 1
ATOM 927 O O . GLU A 1 122 ? 6.807 -11.348 1.294 1.00 93.19 122 GLU A O 1
ATOM 932 N N . ALA A 1 123 ? 4.582 -11.556 1.125 1.00 93.25 123 ALA A N 1
ATOM 933 C CA . ALA A 1 123 ? 4.283 -10.566 2.147 1.00 93.25 123 ALA A CA 1
ATOM 934 C C . ALA A 1 123 ? 3.761 -11.227 3.429 1.00 93.25 123 ALA A C 1
ATOM 936 O O . ALA A 1 123 ? 2.967 -1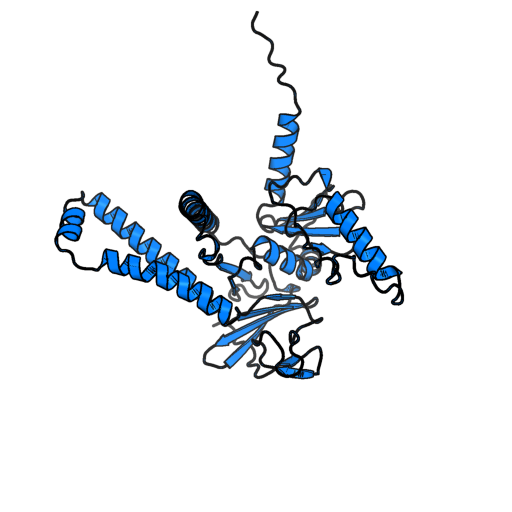2.168 3.404 1.00 93.25 123 ALA A O 1
ATOM 937 N N . TYR A 1 124 ? 4.181 -10.691 4.569 1.00 93.19 124 TYR A N 1
ATOM 938 C CA . TYR A 1 124 ? 3.756 -11.129 5.892 1.00 93.19 124 TYR A CA 1
ATOM 939 C C . TYR A 1 124 ? 2.927 -10.040 6.559 1.00 93.19 124 TYR A C 1
ATOM 941 O O . TYR A 1 124 ? 3.373 -8.901 6.696 1.00 93.19 124 TYR A O 1
ATOM 949 N N . LEU A 1 125 ? 1.727 -10.395 7.008 1.00 93.62 125 LEU A N 1
ATOM 950 C CA . LEU A 1 125 ? 0.870 -9.525 7.798 1.00 93.62 125 LEU A CA 1
ATOM 951 C C . LEU A 1 125 ? 0.898 -9.976 9.255 1.00 93.62 125 LEU A C 1
ATOM 953 O O . LEU A 1 125 ? 0.362 -11.028 9.599 1.00 93.62 125 LEU A O 1
ATOM 957 N N . TYR A 1 126 ? 1.475 -9.150 10.117 1.00 93.38 126 TYR A N 1
ATOM 958 C CA . TYR A 1 126 ? 1.399 -9.315 11.561 1.00 93.38 126 TYR A CA 1
ATOM 959 C C . TYR A 1 126 ? 0.246 -8.477 12.096 1.00 93.38 126 TYR A C 1
ATOM 961 O O . TYR A 1 126 ? 0.195 -7.271 11.864 1.00 93.38 126 TYR A O 1
ATOM 969 N N . GLN A 1 127 ? -0.675 -9.088 12.838 1.00 93.00 127 GLN A N 1
ATOM 970 C CA . GLN A 1 127 ? -1.796 -8.376 13.443 1.00 93.00 127 GLN A CA 1
ATOM 971 C C . GLN A 1 127 ? -2.028 -8.791 14.892 1.00 93.00 127 GLN A C 1
ATOM 973 O O . GLN A 1 127 ? -2.230 -9.966 15.196 1.00 93.00 127 GLN A O 1
ATOM 978 N N . ARG A 1 128 ? -2.105 -7.809 15.794 1.00 91.94 128 ARG A N 1
ATOM 979 C CA . ARG A 1 128 ? -2.499 -8.038 17.186 1.00 91.94 128 ARG A CA 1
ATOM 980 C C . ARG A 1 128 ? -4.018 -8.176 17.296 1.00 91.94 128 ARG A C 1
ATOM 982 O O . ARG A 1 128 ? -4.756 -7.271 16.907 1.00 91.94 128 ARG A O 1
ATOM 989 N N . ARG A 1 129 ? -4.495 -9.297 17.843 1.00 89.75 129 ARG A N 1
ATOM 990 C CA . ARG A 1 129 ? -5.911 -9.553 18.167 1.00 89.75 129 ARG A CA 1
ATOM 991 C C . ARG A 1 129 ? -5.997 -10.263 19.519 1.00 89.75 129 ARG A C 1
ATOM 993 O O . ARG A 1 129 ? -5.331 -11.272 19.726 1.00 89.75 129 ARG A O 1
ATOM 1000 N N . GLY A 1 130 ? -6.792 -9.741 20.455 1.00 86.50 130 GLY A N 1
ATOM 1001 C CA . GLY A 1 130 ? -6.977 -10.372 21.773 1.00 86.50 130 GLY A CA 1
ATOM 1002 C C . GLY A 1 130 ? -5.666 -10.618 22.537 1.00 86.50 130 GLY A C 1
ATOM 1003 O O . GLY A 1 130 ? -5.473 -11.691 23.096 1.00 86.50 130 GLY A O 1
ATOM 1004 N N . GLY A 1 131 ? -4.722 -9.670 22.480 1.00 87.62 131 GLY A N 1
ATOM 1005 C CA . GLY A 1 131 ? -3.420 -9.765 23.158 1.00 87.62 131 GLY A CA 1
ATOM 1006 C C . GLY A 1 131 ? -2.372 -10.654 22.476 1.00 87.62 131 GLY A C 1
ATOM 1007 O O . GLY A 1 131 ? -1.206 -10.594 22.850 1.00 87.62 131 GLY A O 1
ATOM 1008 N N . ARG A 1 132 ? -2.745 -11.426 21.449 1.00 92.06 132 ARG A N 1
ATOM 1009 C CA . ARG A 1 132 ? -1.832 -12.280 20.672 1.00 92.06 132 ARG A CA 1
ATOM 1010 C C . ARG A 1 132 ? -1.536 -11.661 19.313 1.00 92.06 132 ARG A C 1
ATOM 1012 O O . ARG A 1 132 ? -2.379 -10.944 18.771 1.00 92.06 132 ARG A O 1
ATOM 1019 N N . VAL A 1 133 ? -0.362 -11.946 18.755 1.00 93.12 133 VAL A N 1
ATOM 1020 C CA . VAL A 1 133 ? -0.025 -11.557 17.381 1.00 93.12 133 VAL A CA 1
ATOM 1021 C C . VAL A 1 133 ? -0.245 -12.743 16.454 1.00 93.12 133 VAL A C 1
ATOM 1023 O O . VAL A 1 133 ? 0.225 -13.847 16.716 1.00 93.12 133 VAL A O 1
ATOM 1026 N N . TYR A 1 134 ? -0.989 -12.499 15.383 1.00 93.25 134 TYR A N 1
ATOM 1027 C CA . TYR A 1 134 ? -1.263 -13.449 14.319 1.00 93.25 134 TYR A CA 1
ATOM 1028 C C . TYR A 1 134 ? -0.421 -13.080 13.105 1.00 93.25 134 TYR A C 1
ATOM 1030 O O . TYR A 1 134 ? -0.386 -11.913 12.719 1.00 93.25 134 TYR A O 1
ATOM 1038 N N . LEU A 1 135 ? 0.230 -14.074 12.520 1.00 93.31 135 LEU A N 1
ATOM 1039 C CA . LEU A 1 135 ? 0.962 -14.001 11.270 1.00 93.31 135 LEU A CA 1
ATOM 1040 C C . LEU A 1 135 ? 0.107 -14.598 10.160 1.00 93.31 135 LEU A C 1
ATOM 1042 O O . LEU A 1 135 ? -0.266 -15.772 10.205 1.00 93.31 135 LEU A O 1
ATOM 1046 N N . GLU A 1 136 ? -0.150 -13.804 9.135 1.00 92.25 136 GLU A N 1
ATOM 1047 C CA . GLU A 1 136 ? -0.770 -14.256 7.903 1.00 92.25 136 GLU A CA 1
ATOM 1048 C C . GLU A 1 136 ? 0.213 -14.108 6.740 1.00 92.25 136 GLU A C 1
ATOM 1050 O O . GLU A 1 136 ? 0.813 -13.050 6.545 1.00 92.25 136 GLU A O 1
ATOM 1055 N N . ARG A 1 137 ? 0.394 -15.195 5.987 1.00 91.62 137 ARG A N 1
ATOM 1056 C CA . ARG A 1 137 ? 1.261 -15.241 4.807 1.00 91.62 137 ARG A CA 1
ATOM 1057 C C . ARG A 1 137 ? 0.460 -14.909 3.555 1.00 91.62 137 ARG A C 1
ATOM 1059 O O . ARG A 1 137 ? -0.661 -15.402 3.380 1.00 91.62 137 ARG A O 1
ATOM 1066 N N . MET A 1 138 ? 1.053 -14.088 2.700 1.00 91.62 138 MET A N 1
ATOM 1067 C CA . MET A 1 138 ? 0.486 -13.610 1.444 1.00 91.62 138 MET A CA 1
ATOM 1068 C C . MET A 1 138 ? 1.489 -13.878 0.319 1.00 91.62 138 MET A C 1
ATOM 1070 O O . MET A 1 138 ? 2.315 -13.013 0.015 1.00 91.62 138 MET A O 1
ATOM 1074 N N . PRO A 1 139 ? 1.442 -15.067 -0.301 1.00 91.62 139 PRO A N 1
ATOM 1075 C CA . PRO A 1 139 ? 2.30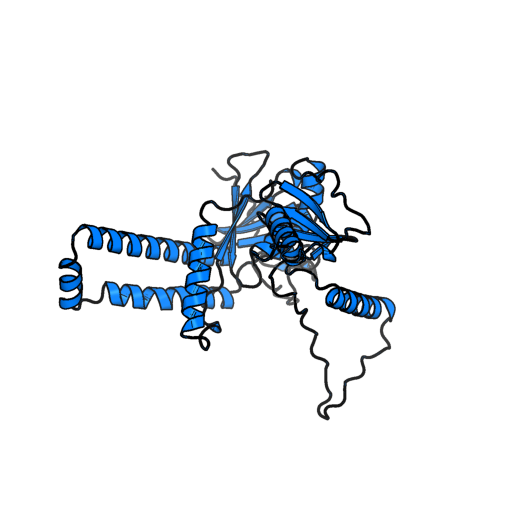5 -15.376 -1.430 1.00 91.62 139 PRO A CA 1
ATOM 1076 C C . PRO A 1 139 ? 2.016 -14.424 -2.591 1.00 91.62 139 PRO A C 1
ATOM 1078 O O . PRO A 1 139 ? 0.853 -14.203 -2.943 1.00 91.62 139 PRO A O 1
ATOM 1081 N N . TRP A 1 140 ? 3.057 -13.890 -3.234 1.00 92.31 140 TRP A N 1
ATOM 1082 C CA . TRP A 1 140 ? 2.874 -12.942 -4.340 1.00 92.31 140 TRP A CA 1
ATOM 1083 C C . TRP A 1 140 ? 2.116 -13.536 -5.528 1.00 92.31 140 TRP A C 1
ATOM 1085 O O . TRP A 1 140 ? 1.351 -12.840 -6.184 1.00 92.31 140 TRP A O 1
ATOM 1095 N N . GLN A 1 141 ? 2.257 -14.842 -5.748 1.00 88.44 141 GLN A N 1
ATOM 1096 C CA . GLN A 1 141 ? 1.543 -15.589 -6.788 1.00 88.44 141 GLN A CA 1
ATOM 1097 C C . GLN A 1 141 ? 0.018 -15.599 -6.571 1.00 88.44 141 GLN A C 1
ATOM 1099 O O . GLN A 1 141 ? -0.755 -15.660 -7.530 1.00 88.44 141 GLN A O 1
ATOM 1104 N N . GLU A 1 142 ? -0.422 -15.522 -5.313 1.00 88.62 142 GLU A N 1
ATOM 1105 C CA . GLU A 1 142 ? -1.836 -15.466 -4.940 1.00 88.62 142 GLU A CA 1
ATOM 1106 C C . GLU A 1 142 ? -2.358 -14.033 -4.850 1.00 88.62 142 GLU A C 1
ATOM 1108 O O . GLU A 1 142 ? -3.560 -13.809 -4.956 1.00 88.62 142 GLU A O 1
ATOM 1113 N N . CYS A 1 143 ? -1.480 -13.065 -4.605 1.00 91.00 143 CYS A N 1
ATOM 1114 C CA . CYS A 1 143 ? -1.859 -11.699 -4.293 1.00 91.00 143 CYS A CA 1
ATOM 1115 C C . CYS A 1 143 ? -2.164 -10.909 -5.568 1.00 91.00 143 CYS A C 1
ATOM 1117 O O . CYS A 1 143 ? -1.276 -10.667 -6.380 1.00 91.00 143 CYS A O 1
ATOM 1119 N N . LEU A 1 144 ? -3.414 -10.476 -5.736 1.00 91.31 144 LEU A N 1
ATOM 1120 C CA . LEU A 1 144 ? -3.796 -9.608 -6.850 1.00 91.31 144 LEU A CA 1
ATOM 1121 C C . LEU A 1 144 ? -3.291 -8.168 -6.642 1.00 91.31 144 LEU A C 1
ATOM 1123 O O . LEU A 1 144 ? -3.244 -7.709 -5.494 1.00 91.31 144 LEU A O 1
ATOM 1127 N N . PRO A 1 145 ? -3.011 -7.417 -7.730 1.00 91.25 145 PRO A N 1
ATOM 1128 C CA . PRO A 1 145 ? -2.724 -5.992 -7.643 1.00 91.25 145 PRO A CA 1
ATOM 1129 C C . PRO A 1 145 ? -3.830 -5.236 -6.885 1.00 91.25 145 PRO A C 1
ATOM 1131 O O . PRO A 1 145 ? -5.017 -5.528 -7.081 1.00 91.25 145 PRO A O 1
ATOM 1134 N N . PRO A 1 146 ? -3.470 -4.272 -6.019 1.00 89.31 146 PRO A N 1
ATOM 1135 C CA . PRO A 1 146 ? -4.423 -3.554 -5.178 1.00 89.31 146 PRO A CA 1
ATOM 1136 C C . PRO A 1 146 ? -5.422 -2.734 -6.005 1.00 89.31 146 PRO A C 1
ATOM 1138 O O . PRO A 1 146 ? -5.055 -1.895 -6.828 1.00 89.31 146 PRO A O 1
ATOM 1141 N N . GLU A 1 147 ? -6.709 -2.936 -5.733 1.00 81.81 147 GLU A N 1
ATOM 1142 C CA . GLU A 1 147 ? -7.795 -2.188 -6.371 1.00 81.81 147 GLU A CA 1
ATOM 1143 C C . GLU A 1 147 ? -8.016 -0.833 -5.676 1.00 81.81 147 GLU A C 1
ATOM 1145 O O . GLU A 1 147 ? -7.887 -0.745 -4.448 1.00 81.81 147 GLU A O 1
ATOM 1150 N N . PRO A 1 148 ? -8.399 0.221 -6.421 1.00 76.56 148 PRO A N 1
ATOM 1151 C CA . PRO A 1 148 ? -8.733 1.504 -5.820 1.00 76.56 148 PRO A CA 1
ATOM 1152 C C . PRO A 1 148 ? -9.949 1.349 -4.901 1.00 76.56 148 PRO A C 1
ATOM 1154 O O . PRO A 1 148 ? -10.943 0.695 -5.243 1.00 76.56 148 PRO A O 1
ATOM 1157 N N . VAL A 1 149 ? -9.908 1.966 -3.721 1.00 70.44 149 VAL A N 1
ATOM 1158 C CA . VAL A 1 149 ? -11.053 1.923 -2.809 1.00 70.44 149 VAL A CA 1
ATOM 1159 C C . VAL A 1 149 ? -12.172 2.796 -3.394 1.00 70.44 149 VAL A C 1
ATOM 1161 O O . VAL A 1 149 ? -11.997 3.993 -3.616 1.00 70.44 149 VAL A O 1
ATOM 1164 N N . ARG A 1 150 ? -13.353 2.213 -3.655 1.00 64.44 150 ARG A N 1
ATOM 1165 C CA . ARG A 1 150 ? -14.532 2.982 -4.104 1.00 64.44 150 ARG A CA 1
ATOM 1166 C C . ARG A 1 150 ? -14.812 4.122 -3.117 1.00 64.44 150 ARG A C 1
ATOM 1168 O O . ARG A 1 150 ? -14.948 3.871 -1.923 1.00 64.44 150 ARG A O 1
ATOM 1175 N N . GLY A 1 151 ? -14.899 5.353 -3.622 1.00 59.00 151 GLY A N 1
ATOM 1176 C CA . GLY A 1 151 ? -15.114 6.556 -2.807 1.00 59.00 151 GLY A CA 1
ATOM 1177 C C . GLY A 1 151 ? -13.843 7.183 -2.220 1.00 59.00 151 GLY A C 1
ATOM 1178 O O . GLY A 1 151 ? -13.936 8.223 -1.574 1.00 59.00 151 GLY A O 1
ATOM 1179 N N . GLN A 1 152 ? -12.656 6.621 -2.476 1.00 61.09 152 GLN A N 1
ATOM 1180 C CA . GLN A 1 152 ? -11.386 7.212 -2.047 1.00 61.09 152 GLN A CA 1
ATOM 1181 C C . GLN A 1 152 ? -11.158 8.594 -2.658 1.00 61.09 152 GLN A C 1
ATOM 1183 O O . GLN A 1 152 ? -10.708 9.480 -1.951 1.00 61.09 152 GLN A O 1
ATOM 1188 N N . GLN A 1 153 ? -11.580 8.819 -3.906 1.00 60.78 153 GLN A N 1
ATOM 1189 C CA . GLN A 1 153 ? -11.543 10.149 -4.519 1.00 60.78 153 GLN A CA 1
ATOM 1190 C C . GLN A 1 153 ? -12.341 11.173 -3.708 1.00 60.78 153 GLN A C 1
ATOM 1192 O O . GLN A 1 153 ? -11.866 12.279 -3.500 1.00 60.78 153 GLN A O 1
ATOM 1197 N N . ILE A 1 154 ? -13.520 10.814 -3.186 1.00 61.12 154 ILE A N 1
ATOM 1198 C CA . ILE A 1 154 ? -14.327 11.724 -2.356 1.00 61.12 154 ILE A CA 1
ATOM 1199 C C . ILE A 1 154 ? -13.584 12.040 -1.054 1.00 61.12 154 ILE A C 1
ATOM 1201 O O . ILE A 1 154 ? -13.493 13.202 -0.672 1.00 61.12 154 ILE A O 1
ATOM 1205 N N . LEU A 1 155 ? -12.999 11.029 -0.406 1.00 59.66 155 LEU A N 1
ATOM 1206 C CA . LEU A 1 155 ? -12.193 11.212 0.806 1.00 59.66 155 LEU A CA 1
ATOM 1207 C C . LEU A 1 155 ? -10.921 12.035 0.551 1.00 59.66 155 LEU A C 1
ATOM 1209 O O . LEU A 1 155 ? -10.583 12.884 1.366 1.00 59.66 155 LEU A O 1
ATOM 1213 N N . GLU A 1 156 ? -10.244 11.829 -0.578 1.00 58.94 156 GLU A N 1
ATOM 1214 C CA . GLU A 1 156 ? -9.077 12.606 -1.008 1.00 58.94 156 GLU A CA 1
ATOM 1215 C C . GLU A 1 156 ? -9.462 14.051 -1.317 1.00 58.94 156 GLU A C 1
ATOM 1217 O O . GLU A 1 156 ? -8.756 14.966 -0.910 1.00 58.94 156 GLU A O 1
ATOM 1222 N N . THR A 1 157 ? -10.609 14.274 -1.965 1.00 61.03 157 THR A N 1
ATOM 1223 C CA . THR A 1 157 ? -11.110 15.621 -2.267 1.00 61.03 157 THR A CA 1
ATOM 1224 C C . THR A 1 157 ? -11.490 16.348 -0.980 1.00 61.03 157 THR A C 1
ATOM 1226 O O . THR A 1 157 ? -11.100 17.494 -0.789 1.00 61.03 157 THR A O 1
ATOM 1229 N N . LEU A 1 158 ? -12.185 15.675 -0.056 1.00 57.38 158 LEU A N 1
ATOM 1230 C CA . LEU A 1 158 ? -12.507 16.218 1.267 1.00 57.38 158 LEU A CA 1
ATOM 1231 C C . LEU A 1 158 ? -11.245 16.472 2.098 1.00 57.38 158 LEU A C 1
ATOM 1233 O O . LEU A 1 158 ? -11.152 17.497 2.765 1.00 57.38 158 LEU A O 1
ATOM 1237 N N . GLY A 1 159 ? -10.262 15.573 2.032 1.00 56.50 159 GLY A N 1
ATOM 1238 C CA . GLY A 1 159 ? -8.969 15.721 2.693 1.00 56.50 159 GLY A CA 1
ATOM 1239 C C . GLY A 1 159 ? -8.163 16.891 2.134 1.00 56.50 159 GLY A C 1
ATOM 1240 O O . GLY A 1 159 ? -7.636 17.686 2.907 1.00 56.50 159 GLY A O 1
ATOM 1241 N N . ALA A 1 160 ? -8.114 17.047 0.810 1.00 59.91 160 ALA A N 1
ATOM 1242 C CA . ALA A 1 160 ? -7.474 18.174 0.139 1.00 59.91 160 ALA A CA 1
ATOM 1243 C C . ALA A 1 160 ? -8.190 19.491 0.455 1.00 59.91 160 ALA A C 1
ATOM 1245 O O . ALA A 1 160 ? -7.535 20.490 0.728 1.00 59.91 160 ALA A O 1
ATOM 1246 N N . LEU A 1 161 ? -9.523 19.492 0.494 1.00 56.88 161 LEU A N 1
ATOM 1247 C CA . LEU A 1 161 ? -10.314 20.670 0.836 1.00 56.88 161 LEU A CA 1
ATOM 1248 C C . LEU A 1 161 ? -10.118 21.064 2.304 1.00 56.88 161 LEU A C 1
ATOM 1250 O O . LEU A 1 161 ? -9.879 22.232 2.591 1.00 56.88 161 LEU A O 1
ATOM 1254 N N . ALA A 1 162 ? -10.103 20.096 3.224 1.00 57.53 162 ALA A N 1
ATOM 1255 C CA . ALA A 1 162 ? -9.732 20.325 4.618 1.00 57.53 162 ALA A CA 1
ATOM 1256 C C . ALA A 1 162 ? -8.296 20.860 4.737 1.00 57.53 162 ALA A C 1
ATOM 1258 O O . ALA A 1 162 ? -8.047 21.792 5.496 1.00 57.53 162 ALA A O 1
ATOM 1259 N N . HIS A 1 163 ? -7.358 20.326 3.952 1.00 56.19 163 HIS A N 1
ATOM 1260 C CA . HIS A 1 163 ? -5.972 20.785 3.925 1.00 56.19 163 HIS A CA 1
ATOM 1261 C C . HIS A 1 163 ? -5.852 22.230 3.414 1.00 56.19 163 HIS A C 1
ATOM 1263 O O . HIS A 1 163 ? -5.166 23.036 4.036 1.00 56.19 163 HIS A O 1
ATOM 1269 N N . ILE A 1 164 ? -6.574 22.586 2.347 1.00 57.75 164 ILE A N 1
ATOM 1270 C CA . ILE A 1 164 ? -6.636 23.948 1.797 1.00 57.75 164 ILE A CA 1
ATOM 1271 C C . ILE A 1 164 ? -7.257 24.915 2.809 1.00 57.75 164 ILE A C 1
ATOM 1273 O O . ILE A 1 164 ? -6.688 25.973 3.056 1.00 57.75 164 ILE A O 1
ATOM 1277 N N . VAL A 1 165 ? -8.381 24.554 3.437 1.00 54.62 165 VAL A N 1
ATOM 1278 C CA . VAL A 1 165 ? -9.050 25.390 4.452 1.00 54.62 165 VAL A CA 1
ATOM 1279 C C . VAL A 1 165 ? -8.132 25.634 5.654 1.00 54.62 165 VAL A C 1
ATOM 1281 O O . VAL A 1 165 ? -8.034 26.760 6.141 1.00 54.62 165 VAL A O 1
ATOM 1284 N N . MET A 1 166 ? -7.399 24.610 6.093 1.00 53.44 166 MET A N 1
ATOM 1285 C CA . MET A 1 166 ? -6.438 24.729 7.191 1.00 53.44 166 MET A CA 1
ATOM 1286 C C . MET A 1 166 ? -5.207 25.568 6.803 1.00 53.44 166 MET A C 1
ATOM 1288 O O . MET A 1 166 ? -4.764 26.397 7.597 1.00 53.44 166 MET A O 1
ATOM 1292 N N . HIS A 1 167 ? -4.684 25.428 5.578 1.00 52.94 167 HIS A N 1
ATOM 1293 C CA . HIS A 1 167 ? -3.553 26.228 5.086 1.00 52.94 167 HIS A CA 1
ATOM 1294 C C . HIS A 1 167 ? -3.914 27.682 4.751 1.00 52.94 167 HIS A C 1
ATOM 1296 O O . HIS A 1 167 ? -3.054 28.552 4.869 1.00 52.94 167 HIS A O 1
ATOM 1302 N N . ALA A 1 168 ? -5.158 27.966 4.360 1.00 54.28 168 ALA A N 1
ATOM 1303 C CA . ALA A 1 168 ? -5.610 29.314 4.020 1.00 54.28 168 ALA A CA 1
ATOM 1304 C C . ALA A 1 168 ? -5.848 30.208 5.253 1.00 54.28 168 ALA A C 1
ATOM 1306 O O . ALA A 1 168 ? -5.806 31.428 5.124 1.00 54.28 168 ALA A O 1
ATOM 1307 N N . GLY A 1 169 ? -6.070 29.630 6.443 1.00 49.34 169 GLY A N 1
ATOM 1308 C CA . GLY A 1 169 ? -6.331 30.393 7.673 1.00 49.34 169 GLY A CA 1
ATOM 1309 C C . GLY A 1 169 ? -5.304 30.224 8.798 1.00 49.34 169 GLY A C 1
ATOM 1310 O O . GLY A 1 169 ? -5.215 31.088 9.666 1.00 49.34 169 GLY A O 1
ATOM 1311 N N . LEU A 1 170 ? -4.549 29.117 8.830 1.00 54.91 170 LEU A N 1
ATOM 1312 C CA . LEU A 1 170 ? -3.791 28.687 10.015 1.00 54.91 170 LEU A CA 1
ATOM 1313 C C . LEU A 1 170 ? -2.469 27.987 9.637 1.00 54.91 170 LEU A C 1
ATOM 1315 O O . LEU A 1 170 ? -2.179 26.894 10.119 1.00 54.91 170 LEU A O 1
ATOM 1319 N N . GLN A 1 171 ? -1.630 28.607 8.797 1.00 52.50 171 GLN A N 1
ATOM 1320 C CA . GLN A 1 171 ? -0.332 28.034 8.377 1.00 52.50 171 GLN A CA 1
ATOM 1321 C C . GLN A 1 171 ? 0.572 27.630 9.557 1.00 52.50 171 GLN A C 1
ATOM 1323 O O . GLN A 1 171 ? 1.248 26.605 9.498 1.00 52.50 171 GLN A O 1
ATOM 1328 N N . MET A 1 172 ? 0.518 28.378 10.665 1.00 49.72 172 MET A N 1
ATOM 1329 C CA . MET A 1 172 ? 1.241 28.058 11.903 1.00 49.72 172 MET A CA 1
ATOM 1330 C C . MET A 1 172 ? 0.790 26.738 12.544 1.00 49.72 172 MET A C 1
ATOM 1332 O O . MET A 1 172 ? 1.543 26.171 13.319 1.00 49.72 172 MET A O 1
ATOM 1336 N N . LEU A 1 173 ? -0.402 26.223 12.227 1.00 52.94 173 LEU A N 1
ATOM 1337 C CA . LEU A 1 173 ? -0.944 24.971 12.764 1.00 52.94 173 LEU A CA 1
ATOM 1338 C C . LEU A 1 173 ? -0.792 23.791 11.795 1.00 52.94 173 LEU A C 1
ATOM 1340 O O . LEU A 1 173 ? -1.357 22.730 12.041 1.00 52.94 173 LEU A O 1
ATOM 1344 N N . ALA A 1 174 ? -0.022 23.922 10.711 1.00 49.97 174 ALA A N 1
ATOM 1345 C CA . ALA A 1 174 ? 0.174 22.829 9.755 1.00 49.97 174 ALA A CA 1
ATOM 1346 C C . ALA A 1 174 ? 0.767 21.558 10.407 1.00 49.97 174 ALA A C 1
ATOM 1348 O O . ALA A 1 174 ? 0.441 20.444 10.005 1.00 49.97 174 ALA A O 1
ATOM 1349 N N . PHE A 1 175 ? 1.556 21.700 11.482 1.00 53.75 175 PHE A N 1
ATOM 1350 C CA . PHE A 1 175 ? 2.064 20.570 12.278 1.00 53.75 175 PHE A CA 1
ATOM 1351 C C . PHE A 1 175 ? 0.974 19.823 13.076 1.00 53.75 175 PHE A C 1
ATOM 1353 O O . PHE A 1 175 ? 1.216 18.715 13.559 1.00 53.75 175 PHE A O 1
ATOM 1360 N N . LEU A 1 176 ? -0.210 20.426 13.231 1.00 54.81 176 LEU A N 1
ATOM 1361 C CA . LEU A 1 176 ? -1.390 19.840 13.873 1.00 54.81 176 LEU A CA 1
ATOM 1362 C C . LEU A 1 176 ? -2.264 19.050 12.905 1.00 54.81 176 LEU A C 1
ATOM 1364 O O . LEU A 1 176 ? -3.224 18.416 13.345 1.00 54.81 176 LEU A O 1
ATOM 1368 N N . ILE A 1 177 ? -1.965 19.089 11.604 1.00 60.81 177 ILE A N 1
ATOM 1369 C CA . ILE A 1 177 ? -2.746 18.360 10.614 1.00 60.81 177 ILE A CA 1
ATOM 1370 C C . ILE A 1 177 ? -2.517 16.865 10.866 1.00 60.81 177 ILE A C 1
ATOM 1372 O O . ILE A 1 177 ? -1.381 16.393 10.761 1.00 60.81 177 ILE A O 1
ATOM 1376 N N . PRO A 1 178 ? -3.564 16.108 11.242 1.00 64.69 178 PRO A N 1
ATOM 1377 C CA . PRO A 1 178 ? -3.422 14.680 11.448 1.00 64.69 178 PRO A CA 1
ATOM 1378 C C . PRO A 1 178 ? -2.975 14.034 10.137 1.00 64.69 178 PRO A C 1
ATOM 1380 O O . PRO A 1 178 ? -3.446 14.407 9.061 1.00 64.69 178 PRO A O 1
ATOM 1383 N N . ASP A 1 179 ? -2.084 13.049 10.233 1.00 72.00 179 ASP A N 1
ATOM 1384 C CA . ASP A 1 179 ? -1.599 12.343 9.056 1.00 72.00 179 ASP A CA 1
ATOM 1385 C C . ASP A 1 179 ? -2.784 11.732 8.298 1.00 72.00 179 ASP A C 1
ATOM 1387 O O . ASP A 1 179 ? -3.782 11.297 8.896 1.00 72.00 179 ASP A O 1
ATOM 1391 N N . GLN A 1 180 ? -2.676 11.666 6.972 1.00 74.25 180 GLN A N 1
ATOM 1392 C CA . GLN A 1 180 ? -3.674 10.955 6.186 1.00 74.25 180 GLN A CA 1
ATOM 1393 C C . GLN A 1 180 ? -3.683 9.475 6.574 1.00 74.25 180 GLN A C 1
ATOM 1395 O O . GLN A 1 180 ? -2.647 8.861 6.847 1.00 74.25 180 GLN A O 1
ATOM 1400 N N . VAL A 1 181 ? -4.891 8.919 6.621 1.00 77.62 181 VAL A N 1
ATOM 1401 C CA . VAL A 1 181 ? -5.131 7.514 6.934 1.00 77.62 181 VAL A CA 1
ATOM 1402 C C . VAL A 1 181 ? -5.838 6.893 5.758 1.00 77.62 181 VAL A C 1
ATOM 1404 O O . VAL A 1 181 ? -6.850 7.423 5.302 1.00 77.62 181 VAL A O 1
ATOM 1407 N N . TYR A 1 182 ? -5.349 5.750 5.314 1.00 79.94 182 TYR A N 1
ATOM 1408 C CA . TYR A 1 182 ? -5.995 4.991 4.260 1.00 79.94 182 TYR A CA 1
ATOM 1409 C C . TYR A 1 182 ? -5.806 3.497 4.498 1.00 79.94 182 TYR A C 1
ATOM 1411 O O . TYR A 1 182 ? -5.094 3.050 5.402 1.00 79.94 182 TYR A O 1
ATOM 1419 N N . GLU A 1 183 ? -6.528 2.718 3.706 1.00 85.25 183 GLU A N 1
ATOM 1420 C CA . GLU A 1 183 ? -6.540 1.268 3.784 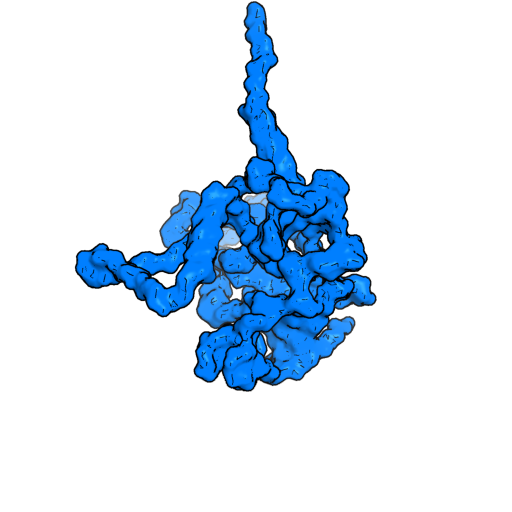1.00 85.25 183 GLU A CA 1
ATOM 1421 C C . GLU A 1 183 ? -6.111 0.703 2.435 1.00 85.25 183 GLU A C 1
ATOM 1423 O O . GLU A 1 183 ? -6.755 0.958 1.418 1.00 85.25 183 GLU A O 1
ATOM 1428 N N . VAL A 1 184 ? -5.048 -0.097 2.433 1.00 87.12 184 VAL A N 1
ATOM 1429 C CA . VAL A 1 184 ? -4.674 -0.913 1.279 1.00 87.12 184 VAL A CA 1
ATOM 1430 C C . VAL A 1 184 ? -5.432 -2.227 1.361 1.00 87.12 184 VAL A C 1
ATOM 1432 O O . VAL A 1 184 ? -5.451 -2.897 2.401 1.00 87.12 184 VAL A O 1
ATOM 1435 N N . ARG A 1 185 ? -6.082 -2.592 0.256 1.00 88.38 185 ARG A N 1
ATOM 1436 C CA . ARG A 1 185 ? -6.858 -3.824 0.138 1.00 88.38 185 ARG A CA 1
ATOM 1437 C C . ARG A 1 185 ? -6.190 -4.746 -0.863 1.00 88.38 185 ARG A C 1
ATOM 1439 O O . ARG A 1 185 ? -6.112 -4.424 -2.043 1.00 88.38 185 ARG A O 1
ATOM 1446 N N . LEU A 1 186 ? -5.758 -5.899 -0.376 1.00 89.31 186 LEU A N 1
ATOM 1447 C CA . LEU A 1 186 ? -5.235 -6.984 -1.194 1.00 89.31 186 LEU A CA 1
ATOM 1448 C C . LEU A 1 186 ? -6.243 -8.134 -1.177 1.00 89.31 186 LEU A C 1
ATOM 1450 O O . LEU A 1 186 ? -6.989 -8.321 -0.208 1.00 89.31 186 LEU A O 1
ATOM 1454 N N . ARG A 1 187 ? -6.292 -8.901 -2.260 1.00 90.56 187 ARG A N 1
ATOM 1455 C CA . ARG A 1 187 ? -7.231 -10.016 -2.426 1.00 90.56 187 ARG A CA 1
ATOM 1456 C C . ARG A 1 187 ? -6.479 -11.236 -2.917 1.00 90.56 187 ARG A C 1
ATOM 1458 O O . ARG A 1 187 ? -5.572 -11.094 -3.738 1.00 90.56 187 ARG A O 1
ATOM 1465 N N . SER A 1 188 ? -6.869 -12.411 -2.432 1.00 89.38 188 SER A N 1
ATOM 1466 C CA . SER A 1 188 ? -6.351 -13.651 -2.996 1.00 89.38 188 SER A CA 1
ATOM 1467 C C . SER A 1 188 ? -7.025 -13.927 -4.337 1.00 89.38 188 SER A C 1
ATOM 1469 O O . SER A 1 188 ? -8.229 -13.731 -4.511 1.00 89.38 188 SER A O 1
ATOM 1471 N N . ARG A 1 189 ? -6.225 -14.389 -5.293 1.00 88.12 189 ARG A N 1
ATOM 1472 C CA . ARG A 1 189 ? -6.666 -14.965 -6.560 1.00 88.12 189 ARG A CA 1
ATOM 1473 C C . ARG A 1 189 ? -7.269 -16.354 -6.359 1.00 88.12 189 ARG A C 1
ATOM 1475 O O . ARG A 1 189 ? -8.161 -16.727 -7.112 1.00 88.12 189 ARG A O 1
ATOM 1482 N N . LEU A 1 190 ? -6.750 -17.117 -5.397 1.00 87.62 190 LEU A N 1
ATOM 1483 C CA . LEU A 1 190 ? -7.149 -18.507 -5.161 1.00 87.62 190 LEU A CA 1
ATOM 1484 C C . LEU A 1 190 ? -8.393 -18.611 -4.273 1.00 87.62 190 LEU A C 1
ATOM 1486 O O . LEU A 1 190 ? -9.154 -19.563 -4.401 1.00 87.62 190 LEU A O 1
ATOM 1490 N N . ASP A 1 191 ? -8.606 -17.625 -3.401 1.00 86.31 191 ASP A N 1
ATOM 1491 C CA . ASP A 1 191 ? -9.725 -17.589 -2.463 1.00 86.31 191 ASP A CA 1
ATOM 1492 C C . ASP A 1 191 ? -10.431 -16.223 -2.518 1.00 86.31 191 ASP A C 1
ATOM 1494 O O . ASP A 1 191 ? -9.909 -15.202 -2.063 1.00 86.31 191 ASP A O 1
ATOM 1498 N N . ALA A 1 192 ? -11.645 -16.201 -3.074 1.00 83.56 192 ALA A N 1
ATOM 1499 C CA . ALA A 1 192 ? -12.433 -14.980 -3.251 1.00 83.56 192 ALA A CA 1
ATOM 1500 C C . ALA A 1 192 ? -12.853 -14.315 -1.923 1.00 83.56 192 ALA A C 1
ATOM 1502 O O . ALA A 1 192 ? -13.095 -13.092 -1.889 1.00 83.56 192 ALA A O 1
ATOM 1503 N N . ASP A 1 193 ? -12.918 -15.099 -0.844 1.00 86.00 193 ASP A N 1
ATOM 1504 C CA . ASP A 1 193 ? -13.279 -14.645 0.496 1.00 86.00 193 ASP A CA 1
ATOM 1505 C C . ASP A 1 193 ? -12.060 -14.132 1.271 1.00 86.00 193 ASP A C 1
ATOM 1507 O O . ASP A 1 193 ? -12.199 -13.291 2.168 1.00 86.00 193 ASP A O 1
ATOM 1511 N N . LYS A 1 194 ? -10.848 -14.545 0.882 1.00 86.44 194 LYS A N 1
ATOM 1512 C CA . LYS A 1 194 ? -9.604 -14.085 1.503 1.00 86.44 194 LYS A CA 1
ATOM 1513 C C . LYS A 1 194 ? -9.244 -12.676 1.038 1.00 86.44 194 LYS A C 1
ATOM 1515 O O . LYS A 1 194 ? -8.830 -12.423 -0.098 1.00 86.44 194 LYS A O 1
ATOM 1520 N N . ARG A 1 195 ? -9.406 -11.723 1.958 1.00 87.94 195 ARG A N 1
ATOM 1521 C CA . ARG A 1 195 ? -9.110 -10.301 1.747 1.00 87.94 195 ARG A CA 1
ATOM 1522 C C . ARG A 1 195 ? -8.242 -9.776 2.872 1.00 87.94 195 ARG A C 1
ATOM 1524 O O . ARG A 1 195 ? -8.633 -9.823 4.039 1.00 87.94 195 ARG A O 1
ATOM 1531 N N . TRP A 1 196 ? -7.120 -9.181 2.502 1.00 87.19 196 TRP A N 1
ATOM 1532 C CA . TRP A 1 196 ? -6.226 -8.519 3.435 1.00 87.19 196 TRP A CA 1
ATOM 1533 C C . TRP A 1 196 ? -6.488 -7.024 3.418 1.00 87.19 196 TRP A C 1
ATOM 1535 O O . TRP A 1 196 ? -6.643 -6.392 2.373 1.00 87.19 196 TRP A O 1
ATOM 1545 N N . ARG A 1 197 ? -6.587 -6.464 4.617 1.00 87.31 197 ARG A N 1
ATOM 1546 C CA . ARG A 1 197 ? -6.924 -5.065 4.850 1.00 87.31 197 ARG A CA 1
ATOM 1547 C C . ARG A 1 197 ? -5.853 -4.467 5.731 1.00 87.31 197 ARG A C 1
ATOM 1549 O O . ARG A 1 197 ? -5.831 -4.766 6.927 1.00 87.31 197 ARG A O 1
ATOM 1556 N N . VAL A 1 198 ? -4.997 -3.640 5.155 1.00 87.88 198 VAL A N 1
ATOM 1557 C CA . VAL A 1 198 ? -3.857 -3.045 5.851 1.00 87.88 198 VAL A CA 1
ATOM 1558 C C . VAL A 1 198 ? -4.132 -1.561 6.037 1.00 87.88 198 VAL A C 1
ATOM 1560 O O . VAL A 1 198 ? -4.246 -0.821 5.066 1.00 87.88 198 VAL A O 1
ATOM 1563 N N . ALA A 1 199 ? -4.293 -1.140 7.290 1.00 87.94 199 ALA A N 1
ATOM 1564 C CA . ALA A 1 199 ? -4.459 0.268 7.628 1.00 87.94 199 ALA A CA 1
ATOM 1565 C C . ALA A 1 199 ? -3.080 0.920 7.754 1.00 87.94 199 ALA A C 1
ATOM 1567 O O . ALA A 1 199 ? -2.225 0.392 8.465 1.00 87.94 199 ALA A O 1
ATOM 1568 N N . LEU A 1 200 ? -2.886 2.057 7.090 1.00 83.75 200 LEU A N 1
ATOM 1569 C CA . LEU A 1 200 ? -1.622 2.789 7.054 1.00 83.75 200 LEU A CA 1
ATOM 1570 C C . LEU A 1 200 ? -1.871 4.257 7.407 1.00 83.75 200 LEU A C 1
ATOM 1572 O O . LEU A 1 200 ? -2.891 4.838 7.029 1.00 83.75 200 LEU A O 1
ATOM 1576 N N . VAL A 1 201 ? -0.954 4.837 8.182 1.00 78.00 201 VAL A N 1
ATOM 1577 C CA . VAL A 1 201 ? -1.063 6.199 8.723 1.00 78.00 201 VAL A CA 1
ATOM 1578 C C . VAL A 1 201 ? 0.310 6.842 8.746 1.00 78.00 201 VAL A C 1
ATOM 1580 O O . VAL A 1 201 ? 1.237 6.283 9.332 1.00 78.00 201 VAL A O 1
ATOM 1583 N N . GLY A 1 202 ? 0.424 8.036 8.173 1.00 68.88 202 GLY A N 1
ATOM 1584 C CA . GLY A 1 202 ? 1.660 8.817 8.196 1.00 68.88 202 GLY A CA 1
ATOM 1585 C C . GLY A 1 202 ? 1.992 9.419 6.839 1.00 68.88 202 GLY A C 1
ATOM 1586 O O . GLY A 1 202 ? 1.777 8.774 5.816 1.00 68.88 202 GLY A O 1
ATOM 1587 N N . ALA A 1 203 ? 2.595 10.611 6.833 1.00 57.25 203 ALA A N 1
ATOM 1588 C CA . ALA A 1 203 ? 3.135 11.233 5.617 1.00 57.25 203 ALA A CA 1
ATOM 1589 C C . ALA A 1 203 ? 4.119 10.323 4.845 1.00 57.25 203 ALA A C 1
ATOM 1591 O O . ALA A 1 203 ? 4.136 10.325 3.618 1.00 57.25 203 ALA A O 1
ATOM 1592 N N . GLN A 1 204 ? 4.886 9.496 5.566 1.00 57.75 204 GLN A N 1
ATOM 1593 C CA . GLN A 1 204 ? 5.823 8.514 4.999 1.00 57.75 204 GLN A CA 1
ATOM 1594 C C . GLN A 1 204 ? 5.141 7.372 4.232 1.00 57.75 204 GLN A C 1
ATOM 1596 O O . GLN A 1 204 ? 5.751 6.748 3.374 1.00 57.75 204 GLN A O 1
ATOM 1601 N N . TYR A 1 205 ? 3.862 7.115 4.498 1.00 66.31 205 TYR A N 1
ATOM 1602 C CA . TYR A 1 205 ? 3.097 6.102 3.793 1.00 66.31 205 TYR A CA 1
ATOM 1603 C C . TYR A 1 205 ? 2.160 6.772 2.802 1.00 66.31 205 TYR A C 1
ATOM 1605 O O . TYR A 1 205 ? 0.991 6.451 2.798 1.00 66.31 205 TYR A O 1
ATOM 1613 N N . HIS A 1 206 ? 2.583 7.714 1.964 1.00 74.50 206 HIS A N 1
ATOM 1614 C CA . HIS A 1 206 ? 1.682 8.192 0.908 1.00 74.50 206 HIS A CA 1
ATOM 1615 C C . HIS A 1 206 ? 1.191 6.990 0.059 1.00 74.50 206 HIS A C 1
ATOM 1617 O O . HIS A 1 206 ? 2.012 6.117 -0.235 1.00 74.50 206 HIS A O 1
ATOM 1623 N N . PRO A 1 207 ? -0.092 6.900 -0.364 1.00 76.31 207 PRO A N 1
ATOM 1624 C CA . PRO A 1 207 ? -0.594 5.737 -1.107 1.00 76.31 207 PRO A CA 1
ATOM 1625 C C . PRO A 1 207 ? 0.288 5.360 -2.301 1.00 76.31 207 PRO A C 1
ATOM 1627 O O . PRO A 1 207 ? 0.592 4.194 -2.510 1.00 76.31 207 PRO A O 1
ATOM 1630 N N . ARG A 1 208 ? 0.792 6.367 -3.022 1.00 83.19 208 ARG A N 1
ATOM 1631 C CA . ARG A 1 208 ? 1.749 6.208 -4.133 1.00 83.19 208 ARG A CA 1
ATOM 1632 C C . ARG A 1 208 ? 3.036 5.490 -3.732 1.00 83.19 208 ARG A C 1
ATOM 1634 O O . ARG A 1 208 ? 3.476 4.600 -4.451 1.00 83.19 208 ARG A O 1
ATOM 1641 N N . PHE A 1 209 ? 3.624 5.864 -2.595 1.00 83.12 209 PHE A N 1
ATOM 1642 C CA . PHE A 1 209 ? 4.836 5.226 -2.085 1.00 83.12 209 PHE A CA 1
ATOM 1643 C C . PHE A 1 209 ? 4.566 3.759 -1.767 1.00 83.12 209 PHE A C 1
ATOM 1645 O O . PHE A 1 209 ? 5.265 2.880 -2.248 1.00 83.12 209 PHE A O 1
ATOM 1652 N N . VAL A 1 210 ? 3.480 3.483 -1.045 1.00 86.88 210 VAL A N 1
ATOM 1653 C CA . VAL A 1 210 ? 3.132 2.117 -0.643 1.00 86.88 210 VAL A CA 1
ATOM 1654 C C . VAL A 1 210 ? 2.796 1.227 -1.833 1.00 86.88 210 VAL A C 1
ATOM 1656 O O . VAL A 1 210 ? 3.215 0.075 -1.866 1.00 86.88 210 VAL A O 1
ATOM 1659 N N . LEU A 1 211 ? 2.073 1.747 -2.825 1.00 91.06 211 LEU A N 1
ATOM 1660 C CA . LEU A 1 211 ? 1.817 1.022 -4.067 1.00 91.06 211 LEU A CA 1
ATOM 1661 C C . LEU A 1 211 ? 3.106 0.728 -4.830 1.00 91.06 211 LEU A C 1
ATOM 1663 O O . LEU A 1 211 ? 3.237 -0.358 -5.388 1.00 91.06 211 LEU A O 1
ATOM 1667 N N . THR A 1 212 ? 4.039 1.678 -4.848 1.00 91.69 212 THR A N 1
ATOM 1668 C CA . THR A 1 212 ? 5.327 1.523 -5.527 1.00 91.69 212 THR A CA 1
ATOM 1669 C C . THR A 1 212 ? 6.217 0.504 -4.813 1.00 91.69 212 THR A C 1
ATOM 1671 O O . THR A 1 212 ? 6.756 -0.382 -5.467 1.00 91.69 212 THR A O 1
ATOM 1674 N N . GLU A 1 213 ? 6.295 0.550 -3.484 1.00 90.50 213 GLU A N 1
ATOM 1675 C CA . GLU A 1 213 ? 6.972 -0.461 -2.662 1.00 90.50 213 GLU A CA 1
ATOM 1676 C C . GLU A 1 213 ? 6.357 -1.851 -2.868 1.00 90.50 213 GLU A C 1
ATOM 1678 O O . GLU A 1 213 ? 7.065 -2.811 -3.149 1.00 90.50 213 GLU A O 1
ATOM 1683 N N . LEU A 1 214 ? 5.024 -1.975 -2.829 1.00 92.56 214 LEU A N 1
ATOM 1684 C CA . LEU A 1 214 ? 4.342 -3.238 -3.136 1.00 92.56 214 LEU A CA 1
ATOM 1685 C C . LEU A 1 214 ? 4.691 -3.750 -4.536 1.00 92.56 214 LEU A C 1
ATOM 1687 O O . LEU A 1 214 ? 4.971 -4.936 -4.702 1.00 92.56 214 LEU A O 1
ATOM 1691 N N . ALA A 1 215 ? 4.689 -2.863 -5.531 1.00 94.19 215 ALA A N 1
ATOM 1692 C CA . ALA A 1 215 ? 5.053 -3.208 -6.896 1.00 94.19 215 ALA A CA 1
ATOM 1693 C C . ALA A 1 215 ? 6.502 -3.693 -6.993 1.00 94.19 215 ALA A C 1
ATOM 1695 O O . ALA A 1 215 ? 6.749 -4.679 -7.675 1.00 94.19 215 ALA A O 1
ATOM 1696 N N . MET A 1 216 ? 7.441 -3.061 -6.288 1.00 93.19 216 MET A N 1
ATOM 1697 C CA . MET A 1 216 ? 8.855 -3.446 -6.305 1.00 93.19 216 MET A CA 1
ATOM 1698 C C . MET A 1 216 ? 9.049 -4.934 -5.973 1.00 93.19 216 MET A C 1
ATOM 1700 O O . MET A 1 216 ? 9.816 -5.617 -6.648 1.00 93.19 216 MET A O 1
ATOM 1704 N N . PHE A 1 217 ? 8.309 -5.458 -4.991 1.00 93.44 217 PHE A N 1
ATOM 1705 C CA . PHE A 1 217 ? 8.388 -6.871 -4.607 1.00 93.44 217 PHE A CA 1
ATOM 1706 C C . PHE A 1 217 ? 7.481 -7.783 -5.448 1.00 93.44 217 PHE A C 1
ATOM 1708 O O . PHE A 1 217 ? 7.868 -8.901 -5.781 1.00 93.44 217 PHE A O 1
ATOM 1715 N N . ALA A 1 218 ? 6.278 -7.332 -5.810 1.00 94.75 218 ALA A N 1
ATOM 1716 C CA . ALA A 1 218 ? 5.263 -8.192 -6.422 1.00 94.75 218 ALA A CA 1
ATOM 1717 C C . ALA A 1 218 ? 5.287 -8.217 -7.961 1.00 94.75 218 ALA A C 1
ATOM 1719 O O . ALA A 1 218 ? 4.800 -9.174 -8.568 1.00 94.75 218 ALA A O 1
ATOM 1720 N N . LEU A 1 219 ? 5.854 -7.193 -8.609 1.00 95.25 219 LEU A N 1
ATOM 1721 C CA . LEU A 1 219 ? 5.813 -7.017 -10.064 1.00 95.25 219 LEU A CA 1
ATOM 1722 C C . LEU A 1 219 ? 6.354 -8.219 -10.858 1.00 95.25 219 LEU A C 1
ATOM 1724 O O . LEU A 1 219 ? 5.671 -8.608 -11.809 1.00 95.25 219 LEU A O 1
ATOM 1728 N N . PRO A 1 220 ? 7.483 -8.870 -10.492 1.00 94.06 220 PRO A N 1
ATOM 1729 C CA . PRO A 1 220 ? 7.941 -10.069 -11.198 1.00 94.06 220 PRO A CA 1
ATOM 1730 C C . PRO A 1 220 ? 6.865 -11.157 -11.262 1.00 94.06 220 PRO A C 1
ATOM 1732 O O . PRO A 1 220 ? 6.624 -11.749 -12.312 1.00 94.06 220 PRO A O 1
ATOM 1735 N N . HIS A 1 221 ? 6.167 -11.381 -10.149 1.00 94.06 221 HIS A N 1
ATOM 1736 C CA . HIS A 1 221 ? 5.124 -12.396 -10.043 1.00 94.06 221 HIS A CA 1
ATOM 1737 C C . HIS A 1 221 ? 3.858 -11.999 -10.799 1.00 94.06 221 HIS A C 1
ATOM 1739 O O . HIS A 1 221 ? 3.219 -12.841 -11.434 1.00 94.06 221 HIS A O 1
ATOM 1745 N N . TRP A 1 222 ? 3.494 -10.718 -10.772 1.00 94.75 222 TRP A N 1
ATOM 1746 C CA . TRP A 1 222 ? 2.349 -10.213 -11.525 1.00 94.75 222 TRP A CA 1
ATOM 1747 C C . TRP A 1 222 ? 2.556 -10.296 -13.035 1.00 94.75 222 TRP A C 1
ATOM 1749 O O . TRP A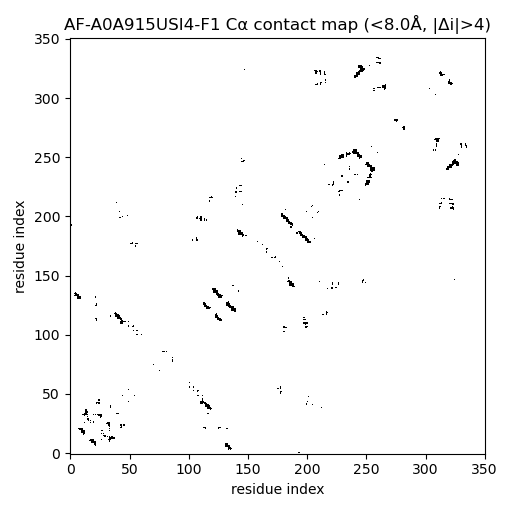 1 222 ? 1.625 -10.679 -13.742 1.00 94.75 222 TRP A O 1
ATOM 1759 N N . LEU A 1 223 ? 3.767 -10.011 -13.518 1.00 94.69 223 LEU A N 1
ATOM 1760 C CA . LEU A 1 223 ? 4.131 -10.174 -14.926 1.00 94.69 223 LEU A CA 1
ATOM 1761 C C . LEU A 1 223 ? 4.122 -11.653 -15.331 1.00 94.69 223 LEU A C 1
ATOM 1763 O O . LEU A 1 223 ? 3.458 -12.023 -16.294 1.00 94.69 223 LEU A O 1
ATOM 1767 N N . GLN A 1 224 ? 4.788 -12.517 -14.556 1.00 93.81 224 GLN A N 1
ATOM 1768 C CA . GLN A 1 224 ? 4.841 -13.961 -14.828 1.00 93.81 224 GLN A CA 1
ATOM 1769 C C . GLN A 1 224 ? 3.453 -14.612 -14.856 1.00 93.81 224 GLN A C 1
ATOM 1771 O O . GLN A 1 224 ? 3.202 -15.520 -15.644 1.00 93.81 224 GLN A O 1
ATOM 1776 N N . SER A 1 225 ? 2.543 -14.158 -13.993 1.00 91.25 225 SER A N 1
ATOM 1777 C CA . SER A 1 225 ? 1.187 -14.703 -13.890 1.00 91.25 225 SER A CA 1
ATOM 1778 C C . SER A 1 225 ? 0.172 -14.055 -14.839 1.00 91.25 225 SER A C 1
ATOM 1780 O O . SER A 1 225 ? -1.001 -14.443 -14.806 1.00 91.25 225 SER A O 1
ATOM 1782 N N . GLY A 1 226 ? 0.596 -13.078 -15.651 1.00 92.75 226 GLY A N 1
ATOM 1783 C CA . GLY A 1 226 ? -0.262 -12.326 -16.572 1.00 92.75 226 GLY A CA 1
ATOM 1784 C C . GLY A 1 226 ? -1.273 -11.405 -15.882 1.00 92.75 226 GLY A C 1
ATOM 1785 O O . GLY A 1 226 ? -2.247 -10.984 -16.500 1.00 92.75 226 GLY A O 1
ATOM 1786 N N . GLN A 1 227 ? -1.088 -11.112 -14.592 1.00 92.62 227 GLN A N 1
ATOM 1787 C CA . GLN A 1 227 ? -1.944 -10.182 -13.849 1.00 92.62 227 GLN A CA 1
ATOM 1788 C C . GLN A 1 227 ? -1.656 -8.727 -14.205 1.00 92.62 227 GLN A C 1
ATOM 1790 O O . GLN A 1 227 ? -2.560 -7.898 -14.118 1.00 92.62 227 GLN A O 1
ATOM 1795 N N . VAL A 1 228 ? -0.409 -8.439 -14.576 1.00 95.69 228 VAL A N 1
ATOM 1796 C CA . VAL A 1 228 ? 0.042 -7.169 -15.142 1.00 95.69 228 VAL A CA 1
ATOM 1797 C C . VAL A 1 228 ? 0.607 -7.456 -16.524 1.00 95.69 228 VAL A C 1
ATOM 1799 O O . VAL A 1 228 ? 1.325 -8.439 -16.705 1.00 95.69 228 VAL A O 1
ATOM 1802 N N . VAL A 1 229 ? 0.289 -6.601 -17.491 1.00 96.25 229 VAL A N 1
ATOM 1803 C CA . VAL A 1 229 ? 0.735 -6.753 -18.880 1.00 96.25 229 VAL A CA 1
ATOM 1804 C C . VAL A 1 229 ? 1.581 -5.552 -19.281 1.00 96.25 229 VAL A C 1
ATOM 1806 O O . VAL A 1 229 ? 1.235 -4.412 -18.969 1.00 96.25 229 VAL A O 1
ATOM 1809 N N . VAL A 1 230 ? 2.695 -5.811 -19.966 1.00 97.00 230 VAL A N 1
ATOM 1810 C CA . VAL A 1 230 ? 3.489 -4.759 -20.609 1.00 97.00 230 VAL A CA 1
ATOM 1811 C C . VAL A 1 230 ? 2.764 -4.323 -21.870 1.00 97.00 230 VAL A C 1
ATOM 1813 O O . VAL A 1 230 ? 2.407 -5.159 -22.700 1.00 97.00 230 VAL A O 1
ATOM 1816 N N . GLU A 1 231 ? 2.523 -3.027 -22.011 1.00 96.19 231 GLU A N 1
ATOM 1817 C CA . GLU A 1 231 ? 1.876 -2.524 -23.214 1.00 96.19 231 GLU A CA 1
ATOM 1818 C C . GLU A 1 231 ? 2.818 -2.560 -24.415 1.00 96.19 231 GLU A C 1
ATOM 1820 O O . GLU A 1 231 ? 3.971 -2.130 -24.335 1.00 96.19 231 GLU A O 1
ATOM 1825 N N . GLN A 1 232 ? 2.295 -3.046 -25.539 1.00 94.69 232 GLN A N 1
ATOM 1826 C CA . GLN A 1 232 ? 3.036 -3.114 -26.788 1.00 94.69 232 GLN A CA 1
ATOM 1827 C C . GLN A 1 232 ? 3.465 -1.713 -27.239 1.00 94.69 232 GLN A C 1
ATOM 1829 O O . GLN A 1 232 ? 2.669 -0.774 -27.245 1.00 94.69 232 GLN A O 1
ATOM 1834 N N . GLY A 1 233 ? 4.728 -1.575 -27.633 1.00 93.44 233 GLY A N 1
ATOM 1835 C CA . GLY A 1 233 ? 5.318 -0.299 -28.027 1.00 93.44 233 GLY A CA 1
ATOM 1836 C C . GLY A 1 233 ? 5.779 0.572 -26.856 1.00 93.44 233 GLY A C 1
ATOM 1837 O O . GLY A 1 233 ? 6.325 1.648 -27.108 1.00 93.44 233 GLY A O 1
ATOM 1838 N N . TYR A 1 234 ? 5.611 0.121 -25.608 1.00 94.56 234 TYR A N 1
ATOM 1839 C CA . TYR A 1 234 ? 6.105 0.746 -24.372 1.00 94.56 234 TYR A CA 1
ATOM 1840 C C . TYR A 1 234 ? 6.992 -0.213 -23.564 1.00 94.56 234 TYR A C 1
ATOM 1842 O O . TYR A 1 234 ? 7.022 -0.174 -22.333 1.00 94.56 234 TYR A O 1
ATOM 1850 N N . GLU A 1 235 ? 7.720 -1.091 -24.247 1.00 95.44 235 GLU A N 1
ATOM 1851 C CA . GLU A 1 235 ? 8.605 -2.058 -23.613 1.00 95.44 235 GLU A CA 1
ATOM 1852 C C . GLU A 1 235 ? 9.795 -1.366 -22.914 1.00 95.44 235 GLU A C 1
ATOM 1854 O O . GLU A 1 235 ? 10.282 -0.334 -23.400 1.00 95.44 235 GLU A O 1
ATOM 1859 N N . PRO A 1 236 ? 10.285 -1.922 -21.786 1.00 93.56 236 PRO A N 1
ATOM 1860 C CA . PRO A 1 236 ? 11.485 -1.435 -21.112 1.00 93.56 236 PRO A CA 1
ATOM 1861 C C . PRO A 1 236 ? 12.700 -1.420 -22.043 1.00 93.56 236 PRO A C 1
ATOM 1863 O O . PRO A 1 236 ? 13.008 -2.413 -22.702 1.00 93.56 236 PRO A O 1
ATOM 1866 N N . SER A 1 237 ? 13.401 -0.289 -22.085 1.00 93.00 237 SER A N 1
ATOM 1867 C CA . SER A 1 237 ? 14.642 -0.121 -22.841 1.00 93.00 237 SER A CA 1
ATOM 1868 C C . SER A 1 237 ? 15.536 0.926 -22.177 1.00 93.00 237 SER A C 1
ATOM 1870 O O . SER A 1 237 ? 15.076 1.704 -21.341 1.00 93.00 237 SER A O 1
ATOM 1872 N N . ALA A 1 238 ? 16.808 1.002 -22.579 1.00 88.25 238 ALA A N 1
ATOM 1873 C CA . ALA A 1 238 ? 17.741 2.008 -22.060 1.00 88.25 238 ALA A CA 1
ATOM 1874 C C . ALA A 1 238 ? 17.277 3.458 -22.323 1.00 88.25 238 ALA A C 1
ATOM 1876 O O . ALA A 1 238 ? 17.565 4.360 -21.540 1.00 88.25 238 ALA A O 1
ATOM 1877 N N . GLU A 1 239 ? 16.522 3.686 -23.403 1.00 89.19 239 GLU A N 1
ATOM 1878 C CA . GLU A 1 239 ? 15.940 4.996 -23.723 1.00 89.19 239 GLU A CA 1
ATOM 1879 C C . GLU A 1 239 ? 14.702 5.322 -22.875 1.00 89.19 239 GLU A C 1
ATOM 1881 O O . GLU A 1 239 ? 14.308 6.487 -22.762 1.00 89.19 239 GLU A O 1
ATOM 1886 N N . ARG A 1 240 ? 14.094 4.300 -22.264 1.00 91.06 240 ARG A N 1
ATOM 1887 C CA . ARG A 1 240 ? 12.872 4.384 -21.464 1.00 91.06 240 ARG A CA 1
ATOM 1888 C C . ARG A 1 240 ? 13.099 3.813 -20.062 1.00 91.06 240 ARG A C 1
ATOM 1890 O O . ARG A 1 240 ? 12.522 2.785 -19.707 1.00 91.06 240 ARG A O 1
ATOM 1897 N N . PRO A 1 241 ? 13.933 4.473 -19.240 1.00 90.12 241 PRO A N 1
ATOM 1898 C CA . PRO A 1 241 ? 14.315 3.940 -17.940 1.00 90.12 241 PRO A CA 1
ATOM 1899 C C . PRO A 1 241 ? 13.199 4.060 -16.889 1.00 90.12 241 PRO A C 1
ATOM 1901 O O . PRO A 1 241 ? 13.357 3.540 -15.791 1.00 90.12 241 PRO A O 1
ATOM 1904 N N . PHE A 1 242 ? 12.087 4.752 -17.167 1.00 92.19 242 PHE A N 1
ATOM 1905 C CA . PHE A 1 242 ? 11.006 4.952 -16.201 1.00 92.19 242 PHE A CA 1
ATOM 1906 C C . PHE A 1 242 ? 9.842 3.992 -16.439 1.00 92.19 242 PHE A C 1
ATOM 1908 O O . PHE A 1 242 ? 9.130 4.106 -17.430 1.00 92.19 242 PHE A O 1
ATOM 1915 N N . LEU A 1 243 ? 9.602 3.086 -15.500 1.00 95.75 243 LEU A N 1
ATOM 1916 C CA . LEU A 1 243 ? 8.492 2.147 -15.490 1.00 95.75 243 LEU A CA 1
ATOM 1917 C C . LEU A 1 243 ? 7.300 2.740 -14.734 1.00 95.75 243 LEU A C 1
ATOM 1919 O O . LEU A 1 243 ? 7.316 2.892 -13.511 1.00 95.75 243 LEU A O 1
ATOM 1923 N N . ALA A 1 244 ? 6.237 3.032 -15.473 1.00 95.75 244 ALA A N 1
ATOM 1924 C CA . ALA A 1 244 ? 4.944 3.428 -14.947 1.00 95.75 244 ALA A CA 1
ATOM 1925 C C . ALA A 1 244 ? 4.025 2.205 -14.868 1.00 95.75 244 ALA A C 1
ATOM 1927 O O . ALA A 1 244 ? 3.554 1.700 -15.890 1.00 95.75 244 ALA A O 1
ATOM 1928 N N . LEU A 1 245 ? 3.747 1.743 -13.651 1.00 96.69 245 LEU A N 1
ATOM 1929 C CA . LEU A 1 245 ? 2.747 0.715 -13.395 1.00 96.69 245 LEU A CA 1
ATOM 1930 C C . LEU A 1 245 ? 1.413 1.370 -13.035 1.00 96.69 245 LEU A C 1
ATOM 1932 O O . LEU A 1 245 ? 1.259 1.954 -11.959 1.00 96.69 245 LEU A O 1
ATOM 1936 N N . ASP A 1 246 ? 0.427 1.241 -13.916 1.00 94.06 246 ASP A N 1
ATOM 1937 C CA . ASP A 1 246 ? -0.935 1.651 -13.608 1.00 94.06 246 ASP A CA 1
ATOM 1938 C C . ASP A 1 246 ? -1.690 0.506 -12.931 1.00 94.06 246 ASP A C 1
ATOM 1940 O O . ASP A 1 246 ? -2.063 -0.489 -13.555 1.00 94.06 246 ASP A O 1
ATOM 1944 N N . MET A 1 247 ? -1.932 0.656 -11.630 1.00 92.06 247 MET A N 1
ATOM 1945 C CA . MET A 1 247 ? -2.644 -0.341 -10.826 1.00 92.06 247 MET A CA 1
ATOM 1946 C C . MET A 1 247 ? -4.124 -0.461 -11.208 1.00 92.06 247 MET A C 1
ATOM 1948 O O . MET A 1 247 ? -4.755 -1.477 -10.917 1.00 92.06 247 MET A O 1
ATOM 1952 N N . GLN A 1 248 ? -4.699 0.566 -11.842 1.00 90.31 248 GLN A N 1
ATOM 1953 C CA . GLN A 1 248 ? -6.102 0.566 -12.245 1.00 90.31 248 GLN A CA 1
ATOM 1954 C C . GLN A 1 248 ? -6.321 -0.283 -13.499 1.00 90.31 248 GLN A C 1
ATOM 1956 O O . GLN A 1 248 ? -7.258 -1.079 -13.536 1.00 90.31 248 GLN A O 1
ATOM 1961 N N . THR A 1 249 ? -5.466 -0.124 -14.511 1.00 92.25 249 THR A N 1
ATOM 1962 C CA . THR A 1 249 ? -5.550 -0.889 -15.768 1.00 92.25 249 THR A CA 1
ATOM 1963 C C . THR A 1 249 ? -4.706 -2.162 -15.747 1.00 92.25 249 THR A C 1
ATOM 1965 O O . THR A 1 249 ? -4.857 -3.005 -16.625 1.00 92.25 249 THR A O 1
ATOM 1968 N N . ARG A 1 250 ? -3.855 -2.324 -14.723 1.00 94.25 250 ARG A N 1
ATOM 1969 C CA . ARG A 1 250 ? -2.866 -3.404 -14.579 1.00 94.25 250 ARG A CA 1
ATOM 1970 C C . ARG A 1 250 ? -1.898 -3.452 -15.760 1.00 94.25 250 ARG A C 1
ATOM 1972 O O . ARG A 1 250 ? -1.553 -4.514 -16.275 1.00 94.25 250 ARG A O 1
ATOM 1979 N N . THR A 1 251 ? -1.464 -2.273 -16.179 1.00 96.06 251 THR A N 1
ATOM 1980 C CA . THR A 1 251 ? -0.607 -2.092 -17.349 1.00 96.06 251 THR A CA 1
ATOM 1981 C C . THR A 1 251 ? 0.725 -1.503 -16.922 1.00 96.06 251 THR A C 1
ATOM 1983 O O . THR A 1 251 ? 0.761 -0.560 -16.130 1.00 96.06 251 THR A O 1
ATOM 1986 N N . LEU A 1 252 ? 1.814 -2.048 -17.455 1.00 97.38 252 LEU A N 1
ATOM 1987 C CA . LEU A 1 252 ? 3.158 -1.510 -17.296 1.00 97.38 252 LEU A CA 1
ATOM 1988 C C . LEU A 1 252 ? 3.584 -0.827 -18.600 1.00 97.38 252 LEU A C 1
ATOM 1990 O O . LEU A 1 252 ? 3.553 -1.451 -19.661 1.00 97.38 252 LEU A O 1
ATOM 1994 N N . ARG A 1 253 ? 4.005 0.436 -18.514 1.00 97.00 253 ARG A N 1
ATOM 1995 C CA . ARG A 1 253 ? 4.604 1.184 -19.627 1.00 97.00 253 ARG A CA 1
ATOM 1996 C C . ARG A 1 253 ? 5.965 1.726 -19.233 1.00 97.00 253 ARG A C 1
ATOM 1998 O O . ARG A 1 253 ? 6.112 2.287 -18.150 1.00 97.00 253 ARG A O 1
ATOM 2005 N N . ALA A 1 254 ? 6.935 1.615 -20.127 1.00 95.62 254 ALA A N 1
ATOM 2006 C CA . ALA A 1 254 ? 8.212 2.290 -20.005 1.00 95.62 254 ALA A CA 1
ATOM 2007 C C . ALA A 1 254 ? 8.178 3.641 -20.736 1.00 95.62 254 ALA A C 1
ATOM 2009 O O . ALA A 1 254 ? 7.720 3.731 -21.873 1.00 95.62 254 ALA A O 1
ATOM 2010 N N . TYR A 1 255 ? 8.697 4.684 -20.097 1.00 91.81 255 TYR A N 1
ATOM 2011 C CA . TYR A 1 255 ? 8.760 6.046 -20.615 1.00 91.81 255 TYR A CA 1
ATOM 2012 C C . TYR A 1 255 ? 10.187 6.577 -20.594 1.00 91.81 255 TYR A C 1
ATOM 2014 O O . TYR A 1 255 ? 10.984 6.261 -19.702 1.00 91.81 255 TYR A O 1
ATOM 2022 N N . ALA A 1 256 ? 10.495 7.455 -21.547 1.00 88.44 256 ALA A N 1
ATOM 2023 C CA . ALA A 1 256 ? 11.670 8.302 -21.421 1.00 88.44 256 ALA A CA 1
ATOM 2024 C C . ALA A 1 256 ? 11.410 9.351 -20.330 1.00 88.44 256 ALA A C 1
ATOM 2026 O O . ALA A 1 256 ? 10.322 9.922 -20.259 1.00 88.44 256 ALA A O 1
ATOM 2027 N N . LEU A 1 257 ? 12.412 9.677 -19.508 1.00 83.12 257 LEU A N 1
ATOM 2028 C CA . LEU A 1 257 ? 12.238 10.620 -18.388 1.00 83.12 257 LEU A CA 1
ATOM 2029 C C . LEU A 1 257 ? 11.671 11.981 -18.823 1.00 83.12 257 LEU A C 1
ATOM 2031 O O . LEU A 1 257 ? 10.837 12.558 -18.135 1.00 83.12 257 LEU A O 1
ATOM 2035 N N . ARG A 1 258 ? 12.055 12.459 -20.013 1.00 78.94 258 ARG A N 1
ATOM 2036 C CA . ARG A 1 258 ? 11.558 13.713 -20.610 1.00 78.94 258 ARG A CA 1
ATOM 2037 C C . ARG A 1 258 ? 10.050 13.728 -20.899 1.00 78.94 258 ARG A C 1
ATOM 2039 O O . ARG A 1 258 ? 9.465 14.807 -20.988 1.00 78.94 258 ARG A O 1
ATOM 2046 N N . GLU A 1 259 ? 9.440 12.557 -21.078 1.00 80.94 259 GLU A N 1
ATOM 2047 C CA . GLU A 1 259 ? 8.001 12.403 -21.330 1.00 80.94 259 GLU A CA 1
ATOM 2048 C C . GLU A 1 259 ? 7.196 12.438 -20.024 1.00 80.94 259 GLU A C 1
ATOM 2050 O O . GLU A 1 259 ? 6.011 12.768 -20.028 1.00 80.94 259 GLU A O 1
ATOM 2055 N N . VAL A 1 260 ? 7.839 12.145 -18.890 1.00 81.69 260 VAL A N 1
ATOM 2056 C CA . VAL A 1 260 ? 7.180 12.054 -17.588 1.00 81.69 260 VAL A CA 1
ATOM 2057 C C . VAL A 1 260 ? 7.119 13.432 -16.939 1.00 81.69 260 VAL A C 1
ATOM 2059 O O . VAL A 1 260 ? 7.984 13.834 -16.165 1.00 81.69 260 VAL A O 1
ATOM 2062 N N . ARG A 1 261 ? 6.056 14.176 -17.248 1.00 75.25 261 ARG A N 1
ATOM 2063 C CA . ARG A 1 261 ? 5.773 15.482 -16.638 1.00 75.25 261 ARG A CA 1
ATOM 2064 C C . ARG A 1 261 ? 4.657 15.343 -15.616 1.00 75.25 261 ARG A C 1
ATOM 2066 O O . ARG A 1 261 ? 3.485 15.433 -15.961 1.00 75.25 261 ARG A O 1
ATOM 2073 N N . LEU A 1 262 ? 5.011 15.103 -14.358 1.00 74.06 262 LEU A N 1
ATOM 2074 C CA . LEU A 1 262 ? 4.045 15.052 -13.260 1.00 74.06 262 LEU A CA 1
ATOM 2075 C C . LEU A 1 262 ? 4.156 16.333 -12.415 1.00 74.06 262 LEU A C 1
ATOM 2077 O O . LEU A 1 262 ? 5.274 16.734 -12.100 1.00 74.06 262 LEU A O 1
ATOM 2081 N N . PRO A 1 263 ? 3.038 16.980 -12.032 1.00 62.19 263 PRO A N 1
ATOM 2082 C CA . PRO A 1 263 ? 3.027 18.262 -11.312 1.00 62.19 263 PRO A CA 1
ATOM 2083 C C . PRO A 1 263 ? 3.391 18.131 -9.819 1.00 62.19 263 PRO A C 1
ATOM 2085 O O . PRO A 1 263 ? 2.888 18.864 -8.974 1.00 62.19 263 PRO A O 1
ATOM 2088 N N . GLU A 1 264 ? 4.218 17.151 -9.470 1.00 64.31 264 GLU A N 1
ATOM 2089 C CA . GLU A 1 264 ? 4.552 16.809 -8.089 1.00 64.31 264 GLU A CA 1
ATOM 2090 C C . GLU A 1 264 ? 5.906 17.409 -7.700 1.00 64.31 264 GLU A C 1
ATOM 2092 O O . GLU A 1 264 ? 6.784 17.514 -8.560 1.00 64.31 264 GLU A O 1
ATOM 2097 N N . PRO A 1 265 ? 6.107 17.789 -6.422 1.00 53.59 265 PRO A N 1
ATOM 2098 C CA . PRO A 1 265 ? 7.414 18.235 -5.963 1.00 53.59 265 PRO A CA 1
ATOM 2099 C C . PRO A 1 265 ? 8.408 17.091 -6.173 1.00 53.59 265 PRO A C 1
ATOM 2101 O O . PRO A 1 265 ? 8.218 16.001 -5.634 1.00 53.59 265 PRO A O 1
ATOM 2104 N N . SER A 1 266 ? 9.440 17.310 -6.988 1.00 52.19 266 SER A N 1
ATOM 2105 C CA . SER A 1 266 ? 10.560 16.372 -7.113 1.00 52.19 266 SER A CA 1
ATOM 2106 C C . SER A 1 266 ? 11.095 16.050 -5.718 1.00 52.19 266 SER A C 1
ATOM 2108 O O . SER A 1 266 ? 11.177 16.955 -4.888 1.00 52.19 266 SER A O 1
ATOM 2110 N N . ILE A 1 267 ? 11.447 14.788 -5.442 1.00 46.97 267 ILE A N 1
ATOM 2111 C CA . ILE A 1 267 ? 12.017 14.421 -4.138 1.00 46.97 267 ILE A CA 1
ATOM 2112 C C . ILE A 1 267 ? 13.300 15.234 -3.938 1.00 46.97 267 ILE A C 1
ATOM 2114 O O . ILE A 1 267 ? 14.327 14.959 -4.560 1.00 46.97 267 ILE A O 1
ATOM 2118 N N . GLU A 1 268 ? 13.260 16.217 -3.042 1.00 41.16 268 GLU A N 1
ATOM 2119 C CA . GLU A 1 268 ? 14.467 16.757 -2.435 1.00 41.16 268 GLU A CA 1
ATOM 2120 C C . GLU A 1 268 ? 15.023 15.659 -1.524 1.00 41.16 268 GLU A C 1
ATOM 2122 O O . GLU A 1 268 ? 14.636 15.518 -0.366 1.00 41.16 268 GLU A O 1
ATOM 2127 N N . LEU A 1 269 ? 15.883 14.800 -2.079 1.00 42.66 269 LEU A N 1
ATOM 2128 C CA . LEU A 1 269 ? 16.627 13.812 -1.302 1.00 42.66 269 LEU A CA 1
ATOM 2129 C C . LEU A 1 269 ? 17.440 14.583 -0.260 1.00 42.66 269 LEU A C 1
ATOM 2131 O O . LEU A 1 269 ? 18.424 15.239 -0.624 1.00 42.66 269 LEU A O 1
ATOM 2135 N N . SER A 1 270 ? 17.009 14.523 1.003 1.00 38.09 270 SER A N 1
ATOM 2136 C CA . SER A 1 270 ? 17.653 15.199 2.127 1.00 38.09 270 SER A CA 1
ATOM 2137 C C . SER A 1 270 ? 19.129 14.814 2.163 1.00 38.09 270 SER A C 1
ATOM 2139 O O . SER A 1 270 ? 19.474 13.667 2.457 1.00 38.09 270 SER A O 1
ATOM 2141 N N . VAL A 1 271 ? 19.998 15.770 1.822 1.00 39.78 271 VAL A N 1
ATOM 2142 C CA . VAL A 1 271 ? 21.445 15.649 2.009 1.00 39.78 271 VAL A CA 1
ATOM 2143 C C . VAL A 1 271 ? 21.666 15.458 3.499 1.00 39.78 271 VAL A C 1
ATOM 2145 O O . VAL A 1 271 ? 21.162 16.244 4.302 1.00 39.78 271 VAL A O 1
ATOM 2148 N N . ARG A 1 272 ? 22.401 14.412 3.874 1.00 40.94 272 ARG A N 1
ATOM 2149 C CA . ARG A 1 272 ? 22.987 14.312 5.211 1.00 40.94 272 ARG A CA 1
ATOM 2150 C C . ARG A 1 272 ? 23.726 15.638 5.444 1.00 40.94 272 ARG A C 1
ATOM 2152 O O . ARG A 1 272 ? 24.593 15.927 4.624 1.00 40.94 272 ARG A O 1
ATOM 2159 N N . PRO A 1 273 ? 23.347 16.471 6.430 1.00 42.31 273 PRO A N 1
ATOM 2160 C CA . PRO A 1 273 ? 23.907 17.812 6.557 1.00 42.31 273 PRO A CA 1
ATOM 2161 C C . PRO A 1 273 ? 25.426 17.704 6.563 1.00 42.31 273 PRO A C 1
ATOM 2163 O O . PRO A 1 273 ? 25.973 16.860 7.278 1.00 42.31 273 PRO A O 1
ATOM 2166 N N . GLU A 1 274 ? 26.082 18.488 5.706 1.00 48.75 274 GLU A N 1
ATOM 2167 C CA . GLU A 1 274 ? 27.537 18.553 5.682 1.00 48.75 274 GLU A CA 1
ATOM 2168 C C . GLU A 1 274 ? 27.989 18.869 7.109 1.00 48.75 274 GLU A C 1
ATOM 2170 O O . GLU A 1 274 ? 27.539 19.841 7.718 1.00 48.75 274 GLU A O 1
ATOM 2175 N N . SER A 1 275 ? 28.780 17.979 7.704 1.00 51.22 275 SER A N 1
ATOM 2176 C CA . SER A 1 275 ? 29.311 18.224 9.035 1.00 51.22 275 SER A CA 1
ATOM 2177 C C . SER A 1 275 ? 30.316 19.360 8.920 1.00 51.22 275 SER A C 1
ATOM 2179 O O . SER A 1 275 ? 31.312 19.252 8.205 1.00 51.22 275 SER A O 1
ATOM 2181 N N . HIS A 1 276 ? 30.031 20.456 9.609 1.00 49.97 276 HIS A N 1
ATOM 2182 C CA . HIS A 1 276 ? 30.963 21.557 9.781 1.00 49.97 276 HIS A CA 1
ATOM 2183 C C . HIS A 1 276 ? 31.665 21.398 11.125 1.00 49.97 276 HIS A C 1
ATOM 2185 O O . HIS A 1 276 ? 31.051 21.000 12.119 1.00 49.97 276 HIS A O 1
ATOM 2191 N N . ASN A 1 277 ? 32.952 21.719 11.154 1.00 61.38 277 ASN A N 1
ATOM 2192 C CA . ASN A 1 277 ? 33.666 21.939 12.396 1.00 61.38 277 ASN A CA 1
ATOM 2193 C C . ASN A 1 277 ? 33.066 23.162 13.125 1.00 61.38 277 ASN A C 1
ATOM 2195 O O . ASN A 1 277 ? 32.408 24.005 12.504 1.00 61.38 277 ASN A O 1
ATOM 2199 N N . PRO A 1 278 ? 33.301 23.307 14.440 1.00 58.00 278 PRO A N 1
ATOM 2200 C CA . PRO A 1 278 ? 32.810 24.445 15.226 1.00 58.00 278 PRO A CA 1
ATOM 2201 C C . PRO A 1 278 ? 33.307 25.815 14.735 1.00 58.00 278 PRO A C 1
ATOM 2203 O O . PRO A 1 278 ? 32.721 26.838 15.074 1.00 58.00 278 PRO A O 1
ATOM 2206 N N . ASP A 1 279 ? 34.387 25.835 13.953 1.00 64.81 279 ASP A N 1
ATOM 2207 C CA . ASP A 1 279 ? 34.987 27.019 13.334 1.00 64.81 279 ASP A CA 1
ATOM 2208 C C . ASP A 1 279 ? 34.390 27.355 11.950 1.00 64.81 279 ASP A C 1
ATOM 2210 O O . ASP A 1 279 ? 34.826 28.302 11.298 1.00 64.81 279 ASP A O 1
ATOM 2214 N N . GLY A 1 280 ? 33.389 26.593 11.493 1.00 49.66 280 GLY A N 1
ATOM 2215 C CA . GLY A 1 280 ? 32.749 26.759 10.187 1.00 49.66 280 GLY A CA 1
ATOM 2216 C C . GLY A 1 280 ? 33.514 26.124 9.023 1.00 49.66 280 GLY A C 1
ATOM 2217 O O . GLY A 1 280 ? 33.003 26.120 7.900 1.00 49.66 280 GLY A O 1
ATOM 2218 N N . SER A 1 281 ? 34.694 25.542 9.262 1.00 62.25 281 SER A N 1
ATOM 2219 C CA . SER A 1 281 ? 35.403 24.772 8.241 1.00 62.25 281 SER A CA 1
ATOM 2220 C C . SER A 1 281 ? 34.651 23.472 7.934 1.00 62.25 281 SER A C 1
ATOM 2222 O O . SER A 1 281 ? 34.002 22.870 8.794 1.00 62.25 281 SER A O 1
ATOM 2224 N N . ARG A 1 282 ? 34.666 23.053 6.667 1.00 55.09 282 ARG A N 1
ATOM 2225 C CA . ARG A 1 282 ? 34.037 21.797 6.243 1.00 55.09 282 ARG A CA 1
ATOM 2226 C C . ARG A 1 282 ? 34.848 20.637 6.824 1.00 55.09 282 ARG A C 1
ATOM 2228 O O . ARG A 1 282 ? 36.062 20.618 6.643 1.00 55.09 282 ARG A O 1
ATOM 2235 N N . VAL A 1 283 ? 34.200 19.681 7.496 1.00 60.53 283 VAL A N 1
ATOM 2236 C CA . VAL A 1 283 ? 34.874 18.434 7.888 1.00 60.53 283 VAL A CA 1
ATOM 2237 C C . VAL A 1 283 ? 35.227 17.702 6.598 1.00 60.53 283 VAL A C 1
ATOM 2239 O O . VAL A 1 283 ? 34.330 17.296 5.855 1.00 60.53 283 VAL A O 1
ATOM 2242 N N . GLU A 1 284 ? 36.519 17.583 6.303 1.00 53.25 284 GLU A N 1
ATOM 2243 C CA . GLU A 1 284 ? 36.984 16.764 5.190 1.00 53.25 284 GLU A CA 1
ATOM 2244 C C . GLU A 1 284 ? 36.552 15.320 5.443 1.00 53.25 284 GLU A C 1
ATOM 2246 O O . GLU A 1 284 ? 36.805 14.735 6.497 1.00 53.25 284 GLU A O 1
ATOM 2251 N N . SER A 1 285 ? 35.812 14.768 4.487 1.00 49.78 285 SER A N 1
ATOM 2252 C CA . SER A 1 285 ? 35.406 13.371 4.502 1.00 49.78 285 SER A CA 1
ATOM 2253 C C . SER A 1 285 ? 36.656 12.500 4.509 1.00 49.78 285 SER A C 1
ATOM 2255 O O . SER A 1 285 ? 37.469 12.608 3.597 1.00 49.78 285 SER A O 1
ATOM 2257 N N . ASP A 1 286 ? 36.798 11.647 5.519 1.00 49.62 286 ASP A N 1
ATOM 2258 C CA . ASP A 1 286 ? 37.931 10.734 5.653 1.00 49.62 286 ASP A CA 1
ATOM 2259 C C . ASP A 1 286 ? 38.030 9.829 4.408 1.00 49.62 286 ASP A C 1
ATOM 2261 O O . ASP A 1 286 ? 37.188 8.959 4.176 1.00 49.62 286 ASP A O 1
ATOM 2265 N N . HIS A 1 287 ? 39.025 10.089 3.556 1.00 47.38 287 HIS A N 1
ATOM 2266 C CA . HIS A 1 287 ? 39.212 9.444 2.250 1.00 47.38 287 HIS A CA 1
ATOM 2267 C C . HIS A 1 287 ? 39.891 8.065 2.345 1.00 47.38 287 HIS A C 1
ATOM 2269 O O . HIS A 1 287 ? 40.337 7.518 1.338 1.00 47.38 287 HIS A O 1
ATOM 2275 N N . THR A 1 288 ? 40.005 7.506 3.552 1.00 51.38 288 THR A N 1
ATOM 2276 C CA . THR A 1 288 ? 40.725 6.252 3.821 1.00 51.38 288 THR A CA 1
ATOM 2277 C C . THR A 1 288 ? 39.851 4.992 3.749 1.00 51.38 288 THR A C 1
ATOM 2279 O O . THR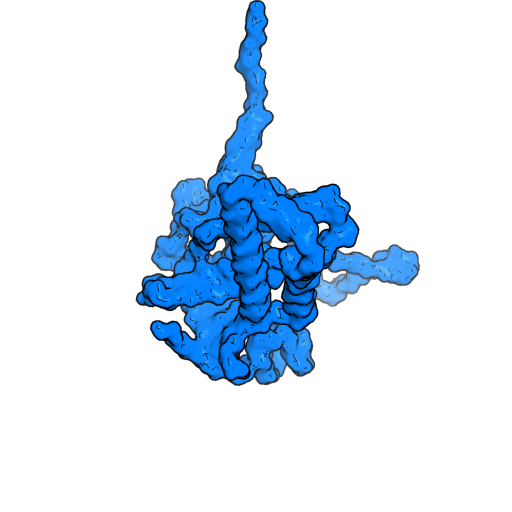 A 1 288 ? 40.378 3.884 3.837 1.00 51.38 288 THR A O 1
ATOM 2282 N N . LEU A 1 289 ? 38.537 5.128 3.533 1.00 48.78 289 LEU A N 1
ATOM 2283 C CA . LEU A 1 289 ? 37.605 4.015 3.300 1.00 48.78 289 LEU A CA 1
ATOM 2284 C C . LEU A 1 289 ? 37.214 3.956 1.812 1.00 48.78 289 LEU A C 1
ATOM 2286 O O . LEU A 1 289 ? 37.006 4.996 1.194 1.00 48.78 289 LEU A O 1
ATOM 2290 N N . GLU A 1 290 ? 37.161 2.743 1.247 1.00 47.69 290 GLU A N 1
ATOM 2291 C CA . GLU A 1 290 ? 37.200 2.454 -0.200 1.00 47.69 290 GLU A CA 1
ATOM 2292 C C . GLU A 1 290 ? 36.390 3.406 -1.122 1.00 47.69 290 GLU A C 1
ATOM 2294 O O . GLU A 1 290 ? 35.225 3.703 -0.835 1.00 47.69 290 GLU A O 1
ATOM 2299 N N . PRO A 1 291 ? 36.948 3.847 -2.275 1.00 50.22 291 PRO A N 1
ATOM 2300 C CA . PRO A 1 291 ? 36.477 5.047 -2.981 1.00 50.22 291 PRO A CA 1
ATOM 2301 C C . PRO A 1 291 ? 35.294 4.827 -3.941 1.00 50.22 291 PRO A C 1
ATOM 2303 O O . PRO A 1 291 ? 34.641 5.794 -4.338 1.00 50.22 291 PRO A O 1
ATOM 2306 N N . ASP A 1 292 ? 34.980 3.587 -4.323 1.00 54.72 292 ASP A N 1
ATOM 2307 C CA . ASP A 1 292 ? 34.159 3.360 -5.521 1.00 54.72 292 ASP A CA 1
ATOM 2308 C C . ASP A 1 292 ? 32.647 3.364 -5.255 1.00 54.72 292 ASP A C 1
ATOM 2310 O O . ASP A 1 292 ? 31.880 3.917 -6.041 1.00 54.72 292 ASP A O 1
ATOM 2314 N N . ALA A 1 293 ? 32.184 2.834 -4.120 1.00 52.50 293 ALA A N 1
ATOM 2315 C CA . ALA A 1 293 ? 30.747 2.744 -3.838 1.00 52.50 293 ALA A CA 1
ATOM 2316 C C . ALA A 1 293 ? 30.142 4.081 -3.375 1.00 52.50 293 ALA A C 1
ATOM 2318 O O . ALA A 1 293 ? 29.032 4.436 -3.774 1.00 52.50 293 ALA A O 1
ATOM 2319 N N . ALA A 1 294 ? 30.872 4.850 -2.561 1.00 50.31 294 ALA A N 1
ATOM 2320 C CA . ALA A 1 294 ? 30.415 6.150 -2.068 1.00 50.31 294 ALA A CA 1
ATOM 2321 C C . ALA A 1 294 ? 30.484 7.231 -3.160 1.00 50.31 294 ALA A C 1
ATOM 2323 O O . ALA A 1 294 ? 29.570 8.051 -3.267 1.00 50.31 294 ALA A O 1
ATOM 2324 N N . GLY A 1 295 ? 31.522 7.192 -4.006 1.00 54.66 295 GLY A N 1
ATOM 2325 C CA . GLY A 1 295 ? 31.649 8.047 -5.185 1.00 54.66 295 GLY A CA 1
ATOM 2326 C C . GLY A 1 295 ? 30.577 7.749 -6.234 1.00 54.66 295 GLY A C 1
ATOM 2327 O O . GLY A 1 295 ? 29.919 8.676 -6.706 1.00 54.66 295 GLY A O 1
ATOM 2328 N N . ALA A 1 296 ? 30.326 6.468 -6.533 1.00 56.31 296 ALA A N 1
ATOM 2329 C CA . ALA A 1 296 ? 29.245 6.058 -7.429 1.00 56.31 296 ALA A CA 1
ATOM 2330 C C . ALA A 1 296 ? 27.863 6.422 -6.870 1.00 56.31 296 ALA A C 1
ATOM 2332 O O . ALA A 1 296 ? 27.037 6.947 -7.607 1.00 56.31 296 ALA A O 1
ATOM 2333 N N . ALA A 1 297 ? 27.621 6.234 -5.569 1.00 52.75 297 ALA A N 1
ATOM 2334 C CA . ALA A 1 297 ? 26.366 6.633 -4.935 1.00 52.75 297 ALA A CA 1
ATOM 2335 C C . ALA A 1 297 ? 26.156 8.155 -4.973 1.00 52.75 297 ALA A C 1
ATOM 2337 O O . ALA A 1 297 ? 25.047 8.604 -5.248 1.00 52.75 297 ALA A O 1
ATOM 2338 N N . HIS A 1 298 ? 27.204 8.959 -4.758 1.00 54.34 298 HIS A N 1
ATOM 2339 C CA . HIS A 1 298 ? 27.130 10.419 -4.870 1.00 54.34 298 HIS A CA 1
ATOM 2340 C C . HIS A 1 298 ? 26.949 10.902 -6.315 1.00 54.34 298 HIS A C 1
ATOM 2342 O O . HIS A 1 298 ? 26.175 11.833 -6.555 1.00 54.34 298 HIS A O 1
ATOM 2348 N N . ALA A 1 299 ? 27.649 10.291 -7.273 1.00 59.50 299 ALA A N 1
ATOM 2349 C CA . ALA A 1 299 ? 27.529 10.602 -8.694 1.00 59.50 299 ALA A CA 1
ATOM 2350 C C . ALA A 1 299 ? 26.150 10.210 -9.232 1.00 59.50 299 ALA A C 1
ATOM 2352 O O . ALA A 1 299 ? 25.509 11.013 -9.910 1.00 59.50 299 ALA A O 1
ATOM 2353 N N . GLU A 1 300 ? 25.655 9.031 -8.852 1.00 56.97 300 GLU A N 1
ATOM 2354 C CA . GLU A 1 300 ? 24.300 8.591 -9.155 1.00 56.97 300 GLU A CA 1
ATOM 2355 C C . GLU A 1 300 ? 23.310 9.554 -8.504 1.00 56.97 300 GLU A C 1
ATOM 2357 O O . GLU A 1 300 ? 22.529 10.169 -9.210 1.00 56.97 300 GLU A O 1
ATOM 2362 N N . GLN A 1 301 ? 23.416 9.855 -7.207 1.00 56.75 301 GLN A N 1
ATOM 2363 C CA . GLN A 1 301 ? 22.528 10.813 -6.537 1.00 56.75 301 GLN A CA 1
ATOM 2364 C C . GLN A 1 301 ? 22.513 12.203 -7.202 1.00 56.75 301 GLN A C 1
ATOM 2366 O O . GLN A 1 301 ? 21.464 12.851 -7.251 1.00 56.75 301 GLN A O 1
ATOM 2371 N N . ARG A 1 302 ? 23.644 12.666 -7.750 1.00 58.47 302 ARG A N 1
ATOM 2372 C CA . ARG A 1 302 ? 23.709 13.897 -8.552 1.00 58.47 302 ARG A CA 1
ATOM 2373 C C . ARG A 1 302 ? 22.998 13.729 -9.901 1.00 58.47 302 ARG A C 1
ATOM 2375 O O . ARG A 1 302 ? 22.166 14.570 -10.236 1.00 58.47 302 ARG A O 1
ATOM 2382 N N . ARG A 1 303 ? 23.228 12.625 -10.615 1.00 60.41 303 ARG A N 1
ATOM 2383 C CA . ARG A 1 303 ? 22.503 12.262 -11.845 1.00 60.41 303 ARG A CA 1
ATOM 2384 C C . ARG A 1 303 ? 20.990 12.187 -11.609 1.00 60.41 303 ARG A C 1
ATOM 2386 O O . ARG A 1 303 ? 20.224 12.697 -12.419 1.00 60.41 303 ARG A O 1
ATOM 2393 N N . LEU A 1 304 ? 20.552 11.634 -10.476 1.00 57.44 304 LEU A N 1
ATOM 2394 C CA . LEU A 1 304 ? 19.144 11.551 -10.066 1.00 57.44 304 LEU A CA 1
ATOM 2395 C C . LEU A 1 304 ? 18.516 12.933 -9.835 1.00 57.44 304 LEU A C 1
ATOM 2397 O O . LEU A 1 304 ? 17.352 13.147 -10.180 1.00 57.44 304 LEU A O 1
ATOM 2401 N N . ARG A 1 305 ? 19.286 13.883 -9.286 1.00 57.03 305 ARG A N 1
ATOM 2402 C CA . ARG A 1 305 ? 18.860 15.286 -9.123 1.00 57.03 305 ARG A CA 1
ATOM 2403 C C . ARG A 1 305 ? 18.723 15.998 -10.458 1.00 57.03 305 ARG A C 1
ATOM 2405 O O . ARG A 1 305 ? 17.726 16.677 -10.687 1.00 57.03 305 ARG A O 1
ATOM 2412 N N . GLU A 1 306 ? 19.705 15.826 -11.336 1.00 56.16 306 GLU A N 1
ATOM 2413 C CA . GLU A 1 306 ? 19.694 16.405 -12.682 1.00 56.16 306 GLU A CA 1
ATOM 2414 C C . GLU A 1 306 ? 18.553 15.823 -13.532 1.00 56.16 306 GLU A C 1
ATOM 2416 O O . GLU A 1 306 ? 17.911 16.547 -14.292 1.00 56.16 306 GLU A O 1
ATOM 2421 N N . ALA A 1 307 ? 18.226 14.545 -13.326 1.00 56.44 307 ALA A N 1
ATOM 2422 C CA . ALA A 1 307 ? 17.159 13.832 -14.018 1.00 56.44 307 ALA A CA 1
ATOM 2423 C C . ALA A 1 307 ? 15.729 14.260 -13.630 1.00 56.44 307 ALA A C 1
ATOM 2425 O O . ALA A 1 307 ? 14.788 13.823 -14.292 1.00 56.44 307 ALA A O 1
ATOM 2426 N N . ARG A 1 308 ? 15.542 15.100 -12.593 1.00 62.69 308 ARG A N 1
ATOM 2427 C CA . ARG A 1 308 ? 14.223 15.539 -12.079 1.00 62.69 308 ARG A CA 1
ATOM 2428 C C . ARG A 1 308 ? 13.237 14.376 -11.924 1.00 62.69 308 ARG A C 1
ATOM 2430 O O . ARG A 1 308 ? 12.122 14.416 -12.447 1.00 62.69 308 ARG A O 1
ATOM 2437 N N . LEU A 1 309 ? 13.664 13.325 -11.225 1.00 63.94 309 LEU A N 1
ATOM 2438 C CA . LEU A 1 309 ? 12.837 12.134 -11.065 1.00 63.94 309 LEU A CA 1
ATOM 2439 C C . LEU A 1 309 ? 11.482 12.463 -10.416 1.00 63.94 309 LEU A C 1
ATOM 2441 O O . LEU A 1 309 ? 11.430 13.237 -9.450 1.00 63.94 309 LEU A O 1
ATOM 2445 N N . PRO A 1 310 ? 10.383 11.866 -10.914 1.00 66.81 310 PRO A N 1
ATOM 2446 C CA . PRO A 1 310 ? 9.077 12.041 -10.304 1.00 66.81 310 PRO A CA 1
ATOM 2447 C C . PRO A 1 310 ? 9.080 11.551 -8.859 1.00 66.81 310 PRO A C 1
ATOM 2449 O O . PRO A 1 310 ? 9.725 10.554 -8.527 1.00 66.81 310 PRO A O 1
ATOM 2452 N N . ALA A 1 311 ? 8.292 12.206 -8.006 1.00 70.12 311 ALA A N 1
ATOM 2453 C CA . ALA A 1 311 ? 8.146 11.772 -6.627 1.00 70.12 311 ALA A CA 1
ATOM 2454 C C . ALA A 1 311 ? 7.699 10.307 -6.521 1.00 70.12 311 ALA A C 1
ATOM 2456 O O . ALA A 1 311 ? 6.951 9.808 -7.368 1.00 70.12 311 ALA A O 1
ATOM 2457 N N . PHE A 1 312 ? 8.138 9.642 -5.452 1.00 77.50 312 PHE A N 1
ATOM 2458 C CA . PHE A 1 312 ? 7.810 8.256 -5.098 1.00 77.50 312 PHE A CA 1
ATOM 2459 C C . PHE A 1 312 ? 8.297 7.171 -6.066 1.00 77.50 312 PHE A C 1
ATOM 2461 O O . PHE A 1 312 ? 7.938 6.016 -5.867 1.00 77.50 312 PHE A O 1
ATOM 2468 N N . ALA A 1 313 ? 9.096 7.506 -7.084 1.00 84.62 313 ALA A N 1
ATOM 2469 C CA . ALA A 1 313 ? 9.778 6.498 -7.885 1.00 84.62 313 ALA A CA 1
ATOM 2470 C C . ALA A 1 313 ? 10.916 5.852 -7.079 1.00 84.62 313 ALA A C 1
ATOM 2472 O O . ALA A 1 313 ? 11.634 6.541 -6.351 1.00 84.62 313 ALA A O 1
ATOM 2473 N N . VAL A 1 314 ? 11.084 4.541 -7.228 1.00 85.50 314 VAL A N 1
ATOM 2474 C CA . VAL A 1 314 ? 12.106 3.743 -6.537 1.00 85.50 314 VAL A CA 1
ATOM 2475 C C . VAL A 1 314 ? 12.996 3.025 -7.553 1.00 85.50 314 VAL A C 1
ATOM 2477 O O . VAL A 1 314 ? 12.526 2.719 -8.654 1.00 85.50 314 VAL A O 1
ATOM 2480 N N . PRO A 1 315 ? 14.267 2.744 -7.223 1.00 87.06 315 PRO A N 1
ATOM 2481 C CA . PRO A 1 315 ? 15.128 1.963 -8.103 1.00 87.06 315 PRO A CA 1
ATOM 2482 C C . PRO A 1 315 ? 14.605 0.524 -8.245 1.00 87.06 315 PRO A C 1
ATOM 2484 O O . PRO A 1 315 ? 14.170 -0.093 -7.272 1.00 87.06 315 PRO A O 1
ATOM 2487 N N . TYR A 1 316 ? 14.651 -0.010 -9.464 1.00 88.25 316 TYR A N 1
ATOM 2488 C CA . TYR A 1 316 ? 14.207 -1.354 -9.827 1.00 88.25 316 TYR A CA 1
ATOM 2489 C C . TYR A 1 316 ? 15.115 -1.931 -10.923 1.00 88.25 316 TYR A C 1
ATOM 2491 O O . TYR A 1 316 ? 14.864 -1.771 -12.119 1.00 88.25 316 TYR A O 1
ATOM 2499 N N . GLY A 1 317 ? 16.207 -2.582 -10.510 1.00 86.94 317 GLY A N 1
ATOM 2500 C CA . GLY A 1 317 ? 17.282 -2.969 -11.429 1.00 86.94 317 GLY A CA 1
ATOM 2501 C C . GLY A 1 317 ? 17.869 -1.733 -12.115 1.00 86.94 317 GLY A C 1
ATOM 2502 O O . GLY A 1 317 ? 18.173 -0.750 -11.445 1.00 86.94 317 GLY A O 1
ATOM 2503 N N . ASP A 1 318 ? 17.944 -1.761 -13.445 1.00 86.81 318 ASP A N 1
ATOM 2504 C CA . ASP A 1 318 ? 18.413 -0.631 -14.265 1.00 86.81 318 ASP A CA 1
ATOM 2505 C C . ASP A 1 318 ? 17.332 0.440 -14.520 1.00 86.81 318 ASP A C 1
ATOM 2507 O O . ASP A 1 318 ? 17.545 1.390 -15.278 1.00 86.81 318 ASP A O 1
ATOM 2511 N N . TYR A 1 319 ? 16.152 0.286 -13.915 1.00 90.75 319 TYR A N 1
ATOM 2512 C CA . TYR A 1 319 ? 14.976 1.112 -14.165 1.00 90.75 319 TYR A CA 1
ATOM 2513 C C . TYR A 1 319 ? 14.488 1.836 -12.906 1.00 90.75 319 TYR A C 1
ATOM 2515 O O . TYR A 1 319 ? 14.843 1.506 -11.777 1.00 90.75 319 TYR A O 1
ATOM 2523 N N . TRP A 1 320 ? 13.603 2.808 -13.105 1.00 90.62 320 TRP A N 1
ATOM 2524 C CA . TRP A 1 320 ? 12.872 3.516 -12.058 1.00 90.62 320 TRP A CA 1
ATOM 2525 C C . TRP A 1 320 ? 11.419 3.084 -12.071 1.00 90.62 320 TRP A C 1
ATOM 2527 O O . TRP A 1 320 ? 10.724 3.336 -13.047 1.00 90.62 320 TRP A O 1
ATOM 2537 N N . LEU A 1 321 ? 10.940 2.463 -11.000 1.00 93.50 321 LEU A N 1
ATOM 2538 C CA . LEU A 1 321 ? 9.558 2.013 -10.894 1.00 93.50 321 LEU A CA 1
ATOM 2539 C C . LEU A 1 321 ? 8.717 3.024 -10.123 1.00 93.50 321 LEU A C 1
ATOM 2541 O O . LEU A 1 321 ? 9.086 3.461 -9.036 1.00 93.50 321 LEU A O 1
ATOM 2545 N N . ARG A 1 322 ? 7.539 3.339 -10.657 1.00 92.62 322 ARG A N 1
ATOM 2546 C CA . ARG A 1 322 ? 6.472 4.019 -9.927 1.00 92.62 322 ARG A CA 1
ATOM 2547 C C . ARG A 1 322 ? 5.147 3.330 -10.197 1.00 92.62 322 ARG A C 1
ATOM 2549 O O . ARG A 1 322 ? 4.806 3.074 -11.350 1.00 92.62 322 ARG A O 1
ATOM 2556 N N . ALA A 1 323 ? 4.376 3.095 -9.142 1.00 92.75 323 ALA A N 1
ATOM 2557 C CA . ALA A 1 323 ? 3.054 2.501 -9.247 1.00 92.75 323 ALA A CA 1
ATOM 2558 C C . ALA A 1 323 ? 1.975 3.379 -8.616 1.00 92.75 323 ALA A C 1
ATOM 2560 O O . ALA A 1 323 ? 2.125 3.887 -7.504 1.00 92.75 323 ALA A O 1
ATOM 2561 N N . GLU A 1 324 ? 0.865 3.554 -9.328 1.00 90.56 324 GLU A N 1
ATOM 2562 C CA . GLU A 1 324 ? -0.278 4.335 -8.859 1.00 90.56 324 GLU A CA 1
ATOM 2563 C C . GLU A 1 324 ? -1.546 4.002 -9.660 1.00 90.56 324 GLU A C 1
ATOM 2565 O O . GLU A 1 324 ? -1.475 3.469 -10.764 1.00 90.56 324 GLU A O 1
ATOM 2570 N N . TRP A 1 325 ? -2.724 4.313 -9.115 1.00 89.44 325 TRP A N 1
ATOM 2571 C CA . TRP A 1 325 ? -3.984 4.244 -9.858 1.00 89.44 325 TRP A CA 1
ATOM 2572 C C . TRP A 1 325 ? -4.111 5.407 -10.854 1.00 89.44 325 TRP A C 1
ATOM 2574 O O . TRP A 1 325 ? -4.058 6.573 -10.456 1.00 89.44 325 TRP A O 1
ATOM 2584 N N . GLY A 1 326 ? -4.304 5.110 -12.142 1.00 88.19 326 GLY A N 1
ATOM 2585 C CA . GLY A 1 326 ? -4.495 6.132 -13.176 1.00 88.19 326 GLY A CA 1
ATOM 2586 C C . GLY A 1 326 ? -3.217 6.901 -13.531 1.00 88.19 326 GLY A C 1
ATOM 2587 O O . GLY A 1 326 ? -3.292 8.038 -14.014 1.00 88.19 326 GLY A O 1
ATOM 2588 N N . LEU A 1 327 ? -2.043 6.319 -13.253 1.00 90.19 327 LEU A N 1
ATOM 2589 C CA . LEU A 1 327 ? -0.737 6.927 -13.508 1.00 90.19 327 LEU A CA 1
ATOM 2590 C C . LEU A 1 327 ? -0.537 7.227 -14.992 1.00 90.19 327 LEU A C 1
ATOM 2592 O O . LEU A 1 327 ? -0.188 8.353 -15.344 1.00 90.19 327 LEU A O 1
ATOM 2596 N N . ILE A 1 328 ? -0.796 6.238 -15.850 1.00 92.31 328 ILE A N 1
ATOM 2597 C CA . ILE A 1 328 ? -0.575 6.336 -17.296 1.00 92.31 328 ILE A CA 1
ATOM 2598 C C . ILE A 1 328 ? -1.458 7.443 -17.867 1.00 92.31 328 ILE A C 1
ATOM 2600 O O . ILE A 1 328 ? -0.964 8.383 -18.483 1.00 92.31 328 ILE A O 1
ATOM 2604 N N . ALA A 1 329 ? -2.756 7.417 -17.555 1.00 89.94 329 ALA A N 1
ATOM 2605 C CA . ALA A 1 329 ? -3.691 8.448 -17.999 1.00 89.94 329 ALA A CA 1
ATOM 2606 C C . ALA A 1 329 ? -3.304 9.858 -17.518 1.00 89.94 329 ALA A C 1
ATOM 2608 O O . ALA A 1 329 ? -3.652 10.855 -18.152 1.00 89.94 329 ALA A O 1
ATOM 2609 N N . ARG A 1 330 ? -2.615 9.991 -16.379 1.00 87.94 330 ARG A N 1
ATOM 2610 C CA . ARG A 1 330 ? -2.117 11.290 -15.915 1.00 87.94 330 ARG A CA 1
ATOM 2611 C C . ARG A 1 330 ? -0.859 11.729 -16.661 1.00 87.94 330 ARG A C 1
ATOM 2613 O O . ARG A 1 330 ? -0.804 12.893 -17.044 1.00 87.94 330 ARG A O 1
ATOM 2620 N N . ILE A 1 331 ? 0.095 10.827 -16.896 1.00 88.75 331 ILE A N 1
ATOM 2621 C CA . ILE A 1 331 ? 1.288 11.110 -17.709 1.00 88.75 331 ILE A CA 1
ATOM 2622 C C . ILE A 1 331 ? 0.860 11.582 -19.104 1.00 88.75 331 ILE A C 1
ATOM 2624 O O . ILE A 1 331 ? 1.264 12.663 -19.528 1.00 88.75 331 ILE A O 1
ATOM 2628 N N . GLU A 1 332 ? -0.036 10.844 -19.765 1.00 89.94 332 GLU A N 1
ATOM 2629 C CA . GLU A 1 332 ? -0.510 11.186 -21.113 1.00 89.94 332 GLU A CA 1
ATOM 2630 C C . GLU A 1 332 ? -1.270 12.519 -21.146 1.00 89.94 332 GLU A C 1
ATOM 2632 O O . GLU A 1 332 ? -1.045 13.338 -22.034 1.00 89.94 332 GLU A O 1
ATOM 2637 N N . ARG A 1 333 ? -2.121 12.806 -20.149 1.00 86.31 333 ARG A N 1
ATOM 2638 C CA . ARG A 1 333 ? -2.801 14.113 -20.058 1.00 86.31 333 ARG A CA 1
ATOM 2639 C C . ARG A 1 333 ? -1.815 15.271 -19.926 1.00 86.31 333 ARG A C 1
ATOM 2641 O O . ARG A 1 333 ? -1.990 16.294 -20.581 1.00 86.31 333 ARG A O 1
ATOM 2648 N N . CYS A 1 334 ? -0.791 15.131 -19.088 1.00 82.75 334 CYS A N 1
ATOM 2649 C CA . CYS A 1 334 ? 0.221 16.171 -18.906 1.00 82.75 334 CYS A CA 1
ATOM 2650 C C . CYS A 1 334 ? 1.117 16.337 -20.142 1.00 82.75 334 CYS A C 1
ATOM 2652 O O . CYS A 1 334 ? 1.527 17.458 -20.460 1.00 82.75 334 CYS A O 1
ATOM 2654 N N . ARG A 1 335 ? 1.391 15.241 -20.857 1.00 82.44 335 ARG A N 1
ATOM 2655 C CA . ARG A 1 335 ? 2.087 15.258 -22.144 1.00 82.44 335 ARG A CA 1
ATOM 2656 C C . ARG A 1 335 ? 1.271 16.000 -23.201 1.00 82.44 335 ARG A C 1
ATOM 2658 O O . ARG A 1 335 ? 1.769 16.981 -23.743 1.00 82.44 335 ARG A O 1
ATOM 2665 N N . ALA A 1 336 ? 0.014 15.611 -23.411 1.00 80.38 336 ALA A N 1
ATOM 2666 C CA . ALA A 1 336 ? -0.881 16.258 -24.368 1.00 80.38 336 ALA A CA 1
ATOM 2667 C C . ALA A 1 336 ? -1.041 17.758 -24.070 1.00 80.38 336 ALA A C 1
ATOM 2669 O O . ALA A 1 336 ? -0.886 18.578 -24.968 1.00 80.38 336 ALA A O 1
ATOM 2670 N N . ALA A 1 337 ? -1.241 18.130 -22.799 1.00 73.75 337 ALA A N 1
ATOM 2671 C CA . ALA A 1 337 ? -1.321 19.532 -22.384 1.00 73.75 337 ALA A CA 1
ATOM 2672 C C . ALA A 1 337 ? -0.035 20.323 -22.700 1.00 73.75 337 ALA A C 1
ATOM 2674 O O . ALA A 1 337 ? -0.095 21.495 -23.073 1.00 73.75 337 ALA A O 1
ATOM 2675 N N . SER A 1 338 ? 1.132 19.682 -22.572 1.00 63.38 338 SER A N 1
ATOM 2676 C CA . SER A 1 338 ? 2.421 20.287 -22.924 1.00 63.38 338 SER A CA 1
ATOM 2677 C C . SER A 1 338 ? 2.597 20.450 -24.434 1.00 63.38 338 SER A C 1
ATOM 2679 O O . SER A 1 338 ? 3.134 21.463 -24.869 1.00 63.38 338 SER A O 1
ATOM 2681 N N . GLU A 1 339 ? 2.161 19.472 -25.228 1.00 68.31 339 GLU A N 1
ATOM 2682 C CA . GLU A 1 339 ? 2.211 19.527 -26.694 1.00 68.31 339 GLU A CA 1
ATOM 2683 C C . GLU A 1 339 ? 1.271 20.620 -27.230 1.00 68.31 339 GLU A C 1
ATOM 2685 O O . GLU A 1 339 ? 1.691 21.432 -28.051 1.00 68.31 339 GLU A O 1
ATOM 2690 N N . THR A 1 340 ? 0.057 20.743 -26.679 1.00 61.44 340 THR A N 1
ATOM 2691 C CA . THR A 1 340 ? -0.890 21.813 -27.041 1.00 61.44 340 THR A CA 1
ATOM 2692 C C . THR A 1 340 ? -0.421 23.211 -26.637 1.00 61.44 340 THR A C 1
ATOM 2694 O O . THR A 1 340 ? -0.748 24.183 -27.309 1.00 61.44 340 THR A O 1
ATOM 2697 N N . ALA A 1 341 ? 0.366 23.335 -25.563 1.00 56.66 341 ALA A N 1
ATOM 2698 C CA . ALA A 1 341 ? 0.9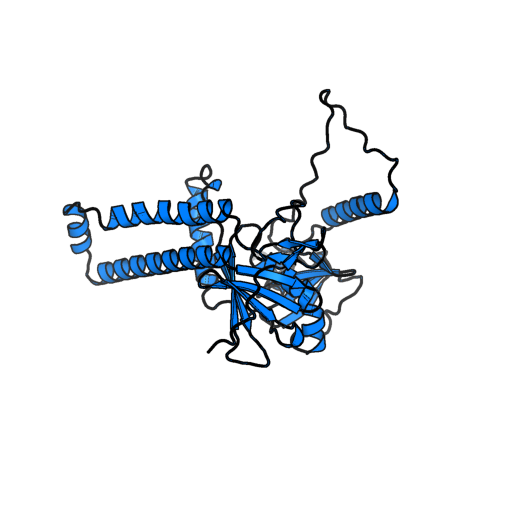50 24.615 -25.152 1.00 56.66 341 ALA A CA 1
ATOM 2699 C C . ALA A 1 341 ? 2.127 25.057 -26.046 1.00 56.66 341 ALA A C 1
ATOM 2701 O O . ALA A 1 341 ? 2.520 26.221 -26.008 1.00 56.66 341 ALA A O 1
ATOM 2702 N N . LEU A 1 342 ? 2.704 24.137 -26.828 1.00 52.62 342 LEU A N 1
ATOM 2703 C CA . LEU A 1 342 ? 3.816 24.401 -27.747 1.00 52.62 342 LEU A CA 1
ATOM 2704 C C . LEU A 1 342 ? 3.353 24.685 -29.183 1.00 52.62 342 LEU A C 1
ATOM 2706 O O . LEU A 1 342 ? 4.134 25.216 -29.971 1.00 52.62 342 LEU A O 1
ATOM 2710 N N . THR A 1 343 ? 2.108 24.362 -29.536 1.00 44.44 343 THR A N 1
ATOM 2711 C CA . THR A 1 343 ? 1.498 24.803 -30.796 1.00 44.44 343 THR A CA 1
ATOM 2712 C C . THR A 1 343 ? 1.164 26.295 -30.718 1.00 44.44 343 THR A C 1
ATOM 2714 O O . THR A 1 343 ? 0.314 26.668 -29.911 1.00 44.44 343 THR A O 1
ATOM 2717 N N . PRO A 1 344 ? 1.794 27.172 -31.526 1.00 46.50 344 PRO A N 1
ATOM 2718 C CA . PRO A 1 344 ? 1.394 28.570 -31.579 1.00 46.50 344 PRO A CA 1
ATOM 2719 C C . PRO A 1 344 ? -0.024 28.669 -32.148 1.00 46.50 344 PRO A C 1
ATOM 2721 O O . PRO A 1 344 ? -0.321 28.059 -33.180 1.00 46.50 344 PRO A O 1
ATOM 2724 N N . ASP A 1 345 ? -0.872 29.458 -31.484 1.00 46.50 345 ASP A N 1
ATOM 2725 C CA . ASP A 1 345 ? -2.179 29.891 -31.980 1.00 46.50 345 ASP A CA 1
ATOM 2726 C C . ASP A 1 345 ? -2.005 30.494 -33.379 1.00 46.50 345 ASP A C 1
ATOM 2728 O O . ASP A 1 345 ? -1.669 31.664 -33.563 1.00 46.50 345 ASP A O 1
ATOM 2732 N N . THR A 1 346 ? -2.236 29.679 -34.400 1.00 47.59 346 THR A N 1
ATOM 2733 C CA . THR A 1 346 ? -2.438 30.132 -35.775 1.00 47.59 346 THR A CA 1
ATOM 2734 C C . THR A 1 346 ? -3.918 30.445 -35.938 1.00 47.59 346 THR A C 1
ATOM 2736 O O . THR A 1 346 ? -4.618 29.870 -36.764 1.00 47.59 346 THR A O 1
ATOM 2739 N N . ALA A 1 347 ? -4.419 31.365 -35.113 1.00 45.25 347 ALA A N 1
ATOM 2740 C CA . ALA A 1 347 ? -5.696 32.004 -35.375 1.00 45.25 347 ALA A CA 1
ATOM 2741 C C . ALA A 1 347 ? -5.466 33.066 -36.467 1.00 45.25 347 ALA A C 1
ATOM 2743 O O . ALA A 1 347 ? -4.686 34.001 -36.247 1.00 45.25 347 ALA A O 1
ATOM 2744 N N . PRO A 1 348 ? -6.085 32.954 -37.658 1.00 49.22 348 PRO A N 1
ATOM 2745 C CA . PRO A 1 348 ? -6.011 34.021 -38.642 1.00 49.22 348 PRO A CA 1
ATOM 2746 C C . PRO A 1 348 ? -6.697 35.262 -38.063 1.00 49.22 348 PRO A C 1
ATOM 2748 O O . PRO A 1 348 ? -7.844 35.199 -37.618 1.00 49.22 348 PRO A O 1
ATOM 2751 N N . LYS A 1 349 ? -5.983 36.394 -38.051 1.00 39.31 349 LYS A N 1
ATOM 2752 C CA . LYS A 1 349 ? -6.579 37.696 -37.729 1.00 39.31 349 LYS A CA 1
ATOM 2753 C C . LYS A 1 349 ? -7.783 37.919 -38.655 1.00 39.31 349 LYS A C 1
ATOM 2755 O O . LYS A 1 349 ? -7.604 37.794 -39.869 1.00 39.31 349 LYS A O 1
ATOM 2760 N N . PRO A 1 350 ? -8.977 38.238 -38.126 1.00 52.84 350 PRO A N 1
ATOM 2761 C CA . PRO A 1 350 ? -10.082 38.660 -38.973 1.00 52.84 350 PRO A CA 1
ATOM 2762 C C . PRO A 1 350 ? -9.685 39.957 -39.691 1.00 52.84 350 PRO A C 1
ATOM 2764 O O . PRO A 1 350 ? -9.103 40.851 -39.070 1.00 52.84 350 PRO A O 1
ATOM 2767 N N . LEU A 1 351 ? -9.931 39.970 -41.004 1.00 49.28 351 LEU A N 1
ATOM 2768 C CA . LEU A 1 351 ? -9.647 41.067 -41.935 1.00 49.28 351 LEU A CA 1
ATOM 2769 C 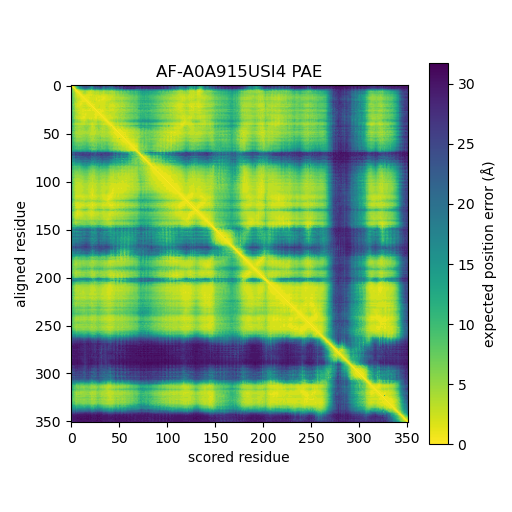C . LEU A 1 351 ? -10.453 42.327 -41.617 1.00 49.28 351 LEU A C 1
ATOM 2771 O O . LEU A 1 351 ? -11.650 42.180 -41.276 1.00 49.28 351 LEU A O 1
#

pLDDT: mean 77.51, std 16.36, range [35.59, 97.38]

Solvent-accessible surface area (backbone atoms only — not comparable to full-atom values): 19884 Å² total; per-residue (Å²): 131,81,81,79,43,51,78,48,80,59,38,61,19,63,81,78,60,49,78,26,53,79,68,48,75,44,28,90,85,81,62,44,46,34,52,52,93,63,44,56,72,47,62,28,42,49,71,67,58,39,50,52,42,50,48,47,52,47,63,56,45,50,57,52,50,41,65,75,67,57,84,51,71,72,56,60,48,59,52,66,70,42,58,68,68,55,42,51,50,51,52,50,51,53,52,51,51,50,52,52,50,52,49,52,50,50,40,50,56,46,11,48,35,28,24,41,40,42,28,79,76,33,34,39,39,38,35,60,56,95,93,41,36,26,41,36,82,43,46,36,86,37,48,44,81,51,61,82,64,88,64,45,66,58,54,49,51,52,50,48,50,51,49,50,56,44,55,75,77,39,61,91,50,58,88,66,57,62,55,62,69,52,70,52,47,37,37,38,73,87,37,87,84,48,66,48,78,46,40,46,67,31,78,89,56,39,68,48,38,50,44,17,55,52,41,72,47,34,42,69,43,29,46,76,69,64,66,30,44,73,41,88,96,23,62,79,43,91,78,18,36,33,35,42,32,15,47,68,80,31,36,32,36,27,34,34,65,90,58,62,52,67,101,55,74,54,67,78,74,77,70,78,74,81,57,57,44,99,86,68,47,73,57,76,75,78,80,86,59,81,68,64,67,63,48,48,49,51,52,48,54,48,51,47,60,76,58,61,46,65,54,56,51,41,85,50,88,94,29,35,34,32,24,32,74,55,42,59,67,46,32,52,50,42,38,51,54,51,55,59,71,67,54,76,85,82,68,78,78,84,129

Sequence (351 aa):
MNGAGYVVAQVGCAVCGAGCDPLQERCARCKNDPFEGVGARMGPLSGRQFLRNFGWRLLIALPFLGWLFWQESGRLQRLGDLPGWAQVGLGALVAVALLVMGYHLWLTWRAAHVALVLTPAEAYLYQRRGGRVYLERMPWQECLPPEPVRGQQILETLGALAHIVMHAGLQMLAFLIPDQVYEVRLRSRLDADKRWRVALVGAQYHPRFVLTELAMFALPHWLQSGQVVVEQGYEPSAERPFLALDMQTRTLRAYALREVRLPEPSIELSVRPESHNPDGSRVESDHTLEPDAAGAAHAEQRRLREARLPAFAVPYGDYWLRAEWGLIARIERCRAASETALTPDTAPKPL

Mean predicted aligned error: 12.0 Å

Secondary structure (DSSP, 8-state):
---PPEE-S-EE-TTT--EE-TT-SS-TTT-S-TTTTT-EEE-PPPHHHHHHHHHHHHHHHHHHHHHHHS--HHHHHHHHTS-HHHHHHHHHHHHHHHHHHHHHHHHHHHHTSEEEEE-SSEEEEEEEETTEEEEEEEETTTBPPPPPPTTHHHHHHHHHHHHHHHHHH-GGGGGGSPPPEEEEEEEBSS-TT-EEEEEEESGGG-HHHHHHHHHHHHHHHHHHTTSSEEPTT---BTTB-EEEEETTTTEEEEE-GGG----SPP----PPPPPBPTTS-B----TTS-HHHHHHHHHHHHHHHHTTPPTT-EEETTEEEEEETTHHHHHHHHHHHHHHHHS---PPPP-

Foldseek 3Di:
DADFFDFDQFDQQPPPGDTDGQQDCADPPPRHGSCVPQADKADQDDPVLLCLQLVLLCVVVVVVVCVVPVDPVVVVVVLVPDDPVVNVVVVVVVVVVVVVSVVSNVLSVFSNFWMWGFGLAWIWIWGDDPNTTGIDTGGLLFKAQWADDVCVVVVVVVLVVVLCVCCVPPVVCNVSNRWDKDWTWIATPVDRPDIDIHIHTDPCPDVFLVSQSNCLRNVVSCPVNVSAEEDPPQDDDPQFQEWEQASHVSYIGTHHLVLQDDPAQQPPPDDPPQDADPVRHGDPDDPPPDDDPVVVVVVVVVVSVVSSDDPSWDDRPSHTYTYDHCSVVRSVVVNVVVVVVPDPPPPPDDD

Nearest PDB structures (foldseek):
  3hqc-assembly1_A  TM=5.717E-01  e=8.447E-01  Homo sapiens
  4z2b-assembly1_A  TM=3.172E-01  e=7.246E-02  Homo sapiens
  5yqr-assembly1_A  TM=7.021E-01  e=1.990E+00  Tequatrovirus T4
  4k17-assembly1_A  TM=4.706E-01  e=2.647E+00  Mus musculus
  6ky1-assembly1_A  TM=2.079E-01  e=3.021E-01  Homo sapiens

Radius of gyration: 24.81 Å; Cα contacts (8 Å, |Δi|>4): 476; chains: 1; bounding box: 78×60×68 Å